Protein 9OR2 (pdb70)

Radius of gyration: 17.16 Å; Cα contacts (8 Å, |Δi|>4): 279; chains: 1; bounding box: 26×34×55 Å

Foldseek 3Di:
DLQLVLLVVLLVVLVVQLVVQCVVDDVDDRLLNVLSVLSNVLSVCVSVVVDWAAFAPGAIFSLVNLQSCLPSVLSVLLLLCVLLVHDPVVNVVLNVLRNLLSVLLSQLLHDDDVRVVVSNVVSVVSLCVNCVCLCPRPRPCSVVCVCLVPVQVVVVVVLCCCPSSHNNVDHPRVSSNSNSVSCCVSRRVSCVSCVVVSVVSVVVPVVDDD

Structure (mmCIF, N/CA/C/O backbone):
data_9OR2
#
_entry.id   9OR2
#
_cell.length_a   108.356
_cell.length_b   108.356
_cell.length_c   54.733
_cell.angle_alpha   90.000
_cell.angle_beta   90.000
_cell.angle_gamma   120.000
#
_symmetry.space_group_name_H-M   'P 3 2 1'
#
loop_
_entity.id
_entity.type
_entity.pdbx_description
1 polymer 'Antarctic Rhodopsin'
2 non-polymer RETINAL
3 non-polymer 1,2-Distearoyl-sn-glycerophosphoethanolamine
4 non-polymer DODECANE
5 water water
#
loop_
_atom_site.group_PDB
_atom_site.id
_atom_site.type_symbol
_atom_site.label_atom_id
_atom_site.label_alt_id
_atom_site.label_comp_id
_atom_site.label_asym_id
_atom_site.label_entity_id
_atom_site.label_seq_id
_atom_site.pdbx_PDB_ins_code
_atom_site.Cartn_x
_atom_site.Cartn_y
_atom_site.Cartn_z
_atom_site.occupancy
_atom_site.B_iso_or_equiv
_atom_site.auth_seq_id
_atom_site.auth_comp_id
_atom_site.auth_asym_id
_atom_site.auth_atom_id
_atom_site.pdbx_PDB_model_num
ATOM 1 N N . ASN A 1 3 ? -29.70500 32.19400 -18.64000 1.000 61.37000 3 ASN AA1 N 1
ATOM 2 C CA . ASN A 1 3 ? -28.49600 31.40000 -18.38100 1.000 54.83000 3 ASN AA1 CA 1
ATOM 3 C C . ASN A 1 3 ? -27.89500 31.77200 -17.01400 1.000 53.50000 3 ASN AA1 C 1
ATOM 4 O O . ASN A 1 3 ? -27.78300 30.97600 -16.07000 1.000 48.11000 3 ASN AA1 O 1
ATOM 9 N N . GLN A 1 4 ? -27.47400 33.02600 -16.93400 1.000 50.94000 4 GLN AA1 N 1
ATOM 10 C CA . GLN A 1 4 ? -26.90300 33.53400 -15.70200 1.000 47.82000 4 GLN AA1 CA 1
ATOM 11 C C . GLN A 1 4 ? -27.91100 33.44600 -14.54700 1.000 44.05000 4 GLN AA1 C 1
ATOM 12 O O . GLN A 1 4 ? -27.55900 33.03900 -13.43300 1.000 41.53000 4 GLN AA1 O 1
ATOM 18 N N . ILE A 1 5 ? -29.16900 33.80500 -14.80100 1.000 43.48000 5 ILE AA1 N 1
ATOM 19 C CA . ILE A 1 5 ? -30.14000 33.86100 -13.72200 1.000 39.19000 5 ILE AA1 CA 1
ATOM 20 C C . ILE A 1 5 ? -30.51100 32.44900 -13.26100 1.000 37.04000 5 ILE AA1 C 1
ATOM 21 O O . ILE A 1 5 ? -30.80800 32.24000 -12.07900 1.000 35.94000 5 ILE AA1 O 1
ATOM 26 N N . GLU A 1 6 ? -30.47800 31.45600 -14.15200 1.000 36.20000 6 GLU AA1 N 1
ATOM 27 C CA . GLU A 1 6 ? -30.64900 30.08000 -13.68500 1.000 41.17000 6 GLU AA1 CA 1
ATOM 28 C C . GLU A 1 6 ? -29.61500 29.73100 -12.62300 1.000 36.56000 6 GLU AA1 C 1
ATOM 29 O O . GLU A 1 6 ? -29.91800 29.02100 -11.65600 1.000 37.42000 6 GLU AA1 O 1
ATOM 35 N N . ILE A 1 7 ? -28.37900 30.20100 -12.79700 1.000 33.65000 7 ILE AA1 N 1
ATOM 36 C CA . ILE A 1 7 ? -27.33500 29.88700 -11.81800 1.000 34.30000 7 ILE AA1 CA 1
ATOM 37 C C . ILE A 1 7 ? -27.63700 30.54500 -10.48400 1.000 30.94000 7 ILE AA1 C 1
ATOM 38 O O . ILE A 1 7 ? -27.39200 29.96100 -9.42400 1.000 34.07000 7 ILE AA1 O 1
ATOM 43 N N . VAL A 1 8 ? -28.16500 31.77300 -10.51300 1.000 33.18000 8 VAL AA1 N 1
ATOM 44 C CA . VAL A 1 8 ? -28.55700 32.43600 -9.26900 1.000 32.39000 8 VAL AA1 CA 1
ATOM 45 C C . VAL A 1 8 ? -29.64600 31.65600 -8.56700 1.000 30.21000 8 VAL AA1 C 1
ATOM 46 O O . VAL A 1 8 ? -29.60400 31.47900 -7.34700 1.000 30.96000 8 VAL AA1 O 1
ATOM 50 N N . PHE A 1 9 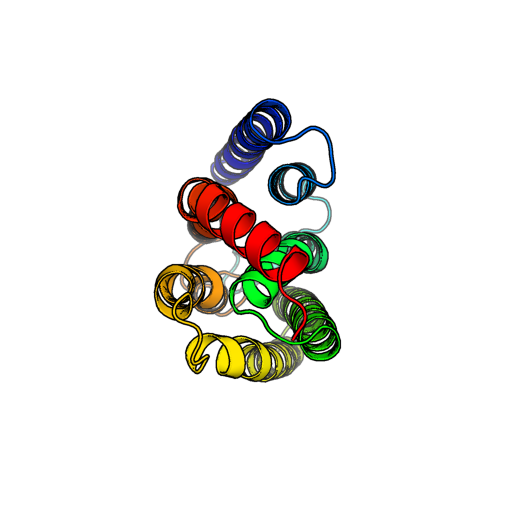? -30.70000 31.27900 -9.30300 1.000 29.52000 9 PHE AA1 N 1
ATOM 51 C CA . PHE A 1 9 ? -31.79400 30.55300 -8.66200 1.000 32.81000 9 PHE AA1 CA 1
ATOM 52 C C . PHE A 1 9 ? -31.31400 29.20300 -8.15600 1.000 31.87000 9 PHE AA1 C 1
ATOM 53 O O . PHE A 1 9 ? -31.70200 28.77400 -7.06500 1.000 28.70000 9 PHE AA1 O 1
ATOM 61 N N . ALA A 1 10 ? -30.44900 28.52500 -8.92500 1.000 29.70000 10 ALA AA1 N 1
ATOM 62 C CA . ALA A 1 10 ? -29.88400 27.27100 -8.42700 1.000 29.02000 10 ALA AA1 CA 1
ATOM 63 C C . ALA A 1 10 ? -29.09500 27.49400 -7.14400 1.000 31.22000 10 ALA AA1 C 1
ATOM 64 O O . ALA A 1 10 ? -29.14900 26.66300 -6.22800 1.000 31.73000 10 ALA AA1 O 1
ATOM 66 N N . ALA A 1 11 ? -28.30300 28.57500 -7.07400 1.000 31.09000 11 ALA AA1 N 1
ATOM 67 C CA . ALA A 1 11 ? -27.59900 28.83400 -5.82500 1.000 33.12000 11 ALA AA1 CA 1
ATOM 68 C C . ALA A 1 11 ? -28.59900 29.02000 -4.68700 1.000 30.66000 11 ALA AA1 C 1
ATOM 69 O O . ALA A 1 11 ? -28.38100 28.54700 -3.56500 1.000 34.71000 11 ALA AA1 O 1
ATOM 71 N N . GLY A 1 12 ? -29.71000 29.71100 -4.95000 1.000 30.88000 12 GLY AA1 N 1
ATOM 72 C CA . GLY A 1 12 ? -30.71000 29.87300 -3.89800 1.000 31.37000 12 GLY AA1 CA 1
ATOM 73 C C . GLY A 1 12 ? -31.27900 28.53800 -3.43200 1.000 31.18000 12 GLY AA1 C 1
ATOM 74 O O . GLY A 1 12 ? -31.36400 28.26900 -2.23700 1.000 31.36000 12 GLY AA1 O 1
ATOM 75 N N . ILE A 1 13 ? -31.66800 27.67600 -4.37700 1.000 33.51000 13 ILE AA1 N 1
ATOM 76 C CA . ILE A 1 13 ? -32.12300 26.32900 -4.00600 1.000 31.17000 13 ILE AA1 CA 1
ATOM 77 C C . ILE A 1 13 ? -31.09800 25.62500 -3.12300 1.000 30.55000 13 ILE AA1 C 1
ATOM 78 O O . ILE A 1 13 ? -31.42600 25.07400 -2.06800 1.000 31.28000 13 ILE AA1 O 1
ATOM 83 N N . ALA A 1 14 ? -29.82800 25.61500 -3.55600 1.000 32.16000 14 ALA AA1 N 1
ATOM 84 C CA . ALA A 1 14 ? -28.79800 24.88600 -2.82600 1.000 29.72000 14 ALA AA1 CA 1
ATOM 85 C C . ALA A 1 14 ? -28.59500 25.45800 -1.43600 1.000 29.40000 14 ALA AA1 C 1
ATOM 86 O O . ALA A 1 14 ? -28.57000 24.71600 -0.44300 1.000 30.76000 14 ALA AA1 O 1
ATOM 88 N N . LEU A 1 15 ? -28.41200 26.78200 -1.34800 1.000 30.42000 15 LEU AA1 N 1
ATOM 89 C CA . LEU A 1 15 ? -28.12200 27.40700 -0.06000 1.000 32.71000 15 LEU AA1 CA 1
ATOM 90 C C . LEU A 1 15 ? -29.27100 27.20200 0.92200 1.000 29.69000 15 LEU AA1 C 1
ATOM 91 O O . LEU A 1 15 ? -29.03400 26.87000 2.08900 1.000 30.79000 15 LEU AA1 O 1
ATOM 96 N N . PHE A 1 16 ? -30.53000 27.37500 0.47000 1.000 29.63000 16 PHE AA1 N 1
ATOM 97 C CA . PHE A 1 16 ? -31.63100 27.26900 1.43900 1.000 27.57000 16 PHE AA1 CA 1
ATOM 98 C C . PHE A 1 16 ? -31.90300 25.82500 1.83300 1.000 29.80000 16 PHE AA1 C 1
ATOM 99 O O . PHE A 1 16 ? -32.34100 25.56900 2.97600 1.000 28.77000 16 PHE AA1 O 1
ATOM 107 N N . SER A 1 17 ? -31.56900 24.87000 0.95500 1.000 29.39000 17 SER AA1 N 1
ATOM 108 C CA . SER A 1 17 ? -31.61300 23.45000 1.33400 1.000 29.61000 17 SER AA1 CA 1
ATOM 109 C C . SER A 1 17 ? -30.59600 23.15000 2.42700 1.000 31.62000 17 SER AA1 C 1
ATOM 110 O O . SER A 1 17 ? -30.87000 22.36500 3.33700 1.000 33.96000 17 SER AA1 O 1
ATOM 113 N N . VAL A 1 18 ? -29.40000 23.74500 2.33900 1.000 32.43000 18 VAL AA1 N 1
ATOM 114 C CA . VAL A 1 18 ? -28.40200 23.50500 3.36200 1.000 31.06000 18 VAL AA1 CA 1
ATOM 115 C C . VAL A 1 18 ? -28.80800 24.19500 4.65200 1.000 31.51000 18 VAL AA1 C 1
ATOM 116 O O . VAL A 1 18 ? -28.66000 23.64100 5.74500 1.000 31.45000 18 VAL AA1 O 1
ATOM 120 N N . ALA A 1 19 ? -29.34400 25.41900 4.53700 1.000 31.49000 19 ALA AA1 N 1
ATOM 121 C CA . ALA A 1 19 ? -29.76900 26.14300 5.71200 1.000 29.34000 19 ALA AA1 CA 1
ATOM 122 C C . ALA A 1 19 ? -30.91500 25.40600 6.40500 1.000 30.59000 19 ALA AA1 C 1
ATOM 123 O O . ALA A 1 19 ? -30.90800 25.25900 7.64100 1.000 28.62000 19 ALA AA1 O 1
ATOM 125 N N . ALA A 1 20 ? -31.87000 24.88200 5.63200 1.000 28.94000 20 ALA AA1 N 1
ATOM 126 C CA . ALA A 1 20 ? -32.99700 24.19000 6.25400 1.000 28.79000 20 ALA AA1 CA 1
ATOM 127 C C . ALA A 1 20 ? -32.51500 22.94600 6.99500 1.000 29.37000 20 ALA AA1 C 1
ATOM 128 O O . ALA A 1 20 ? -32.85300 22.72700 8.17400 1.000 29.21000 20 ALA AA1 O 1
ATOM 130 N N . ALA A 1 21 ? -31.69900 22.13500 6.32400 1.000 29.27000 21 ALA AA1 N 1
ATOM 131 C CA . ALA A 1 21 ? -31.14300 20.93700 6.95900 1.000 32.97000 21 ALA AA1 CA 1
ATOM 132 C C . ALA A 1 21 ? -30.36200 21.30000 8.21200 1.000 33.44000 21 ALA AA1 C 1
ATOM 133 O O . ALA A 1 21 ? -30.56800 20.70200 9.27900 1.000 34.87000 21 ALA AA1 O 1
ATOM 135 N N . TYR A 1 22 ? -29.49300 22.31700 8.12500 1.000 33.17000 22 TYR AA1 N 1
ATOM 136 C CA . TYR A 1 22 ? -28.76900 22.75300 9.32200 1.000 32.90000 22 TYR AA1 CA 1
ATOM 137 C C . TYR A 1 22 ? -29.72900 23.20600 10.43000 1.000 34.73000 22 TYR AA1 C 1
ATOM 138 O O . TYR A 1 22 ? -29.56300 22.85300 11.61700 1.000 32.79000 22 TYR AA1 O 1
ATOM 147 N N . PHE A 1 23 ? -30.72700 24.02100 10.07600 1.000 29.49000 23 PHE AA1 N 1
ATOM 148 C CA . PHE A 1 23 ? -31.55600 24.59300 11.12700 1.000 31.29000 23 PHE AA1 CA 1
ATOM 149 C C . PHE A 1 23 ? -32.36700 23.49200 11.80700 1.000 32.57000 23 PHE AA1 C 1
ATOM 150 O O . PHE A 1 23 ? -32.56200 23.50600 13.03200 1.000 32.91000 23 PHE AA1 O 1
ATOM 158 N N . PHE A 1 24 ? -32.88800 22.55900 11.01700 1.000 32.82000 24 PHE AA1 N 1
ATOM 159 C CA . PHE A 1 24 ? -33.66000 21.46300 11.60900 1.000 34.73000 24 PHE AA1 CA 1
ATOM 160 C C . PHE A 1 24 ? -32.79700 20.64600 12.56800 1.000 34.30000 24 PHE AA1 C 1
ATOM 161 O O . PHE A 1 24 ? -33.24700 20.27100 13.65400 1.000 35.20000 24 PHE AA1 O 1
ATOM 169 N N . TRP A 1 25 ? -31.55800 20.34900 12.16500 1.000 35.58000 25 TRP AA1 N 1
ATOM 170 C CA . TRP A 1 25 ? -30.68100 19.55300 13.00200 1.000 38.12000 25 TRP AA1 CA 1
ATOM 171 C C . TRP A 1 25 ? -30.25100 20.33100 14.23700 1.000 41.10000 25 TRP AA1 C 1
ATOM 172 O O . TRP A 1 25 ? -30.30700 19.80900 15.35000 1.000 42.87000 25 TRP AA1 O 1
ATOM 183 N N . ALA A 1 26 ? -29.88600 21.60600 14.07500 1.000 40.21000 26 ALA AA1 N 1
ATOM 184 C CA . ALA A 1 26 ? -29.25900 22.35600 15.16500 1.000 40.77000 26 ALA AA1 CA 1
ATOM 185 C C . ALA A 1 26 ? -30.24200 22.70400 16.27200 1.000 43.89000 26 ALA AA1 C 1
ATOM 186 O O . ALA A 1 26 ? -29.86700 22.77300 17.44100 1.000 46.84000 26 ALA AA1 O 1
ATOM 188 N N . TYR A 1 27 ? -31.45500 23.05700 15.90200 1.000 39.05000 27 TYR AA1 N 1
ATOM 189 C CA . TYR A 1 27 ? -32.41200 23.58200 16.89000 1.000 36.71000 27 TYR AA1 CA 1
ATOM 190 C C . TYR A 1 27 ? -33.24300 22.45200 17.50300 1.000 44.64000 27 TYR AA1 C 1
ATOM 191 O O . TYR A 1 27 ? -33.14300 21.32600 17.08600 1.000 48.70000 27 TYR AA1 O 1
ATOM 200 N N . LYS A 1 28 ? -34.06200 22.77300 18.49100 1.000 46.48000 28 LYS AA1 N 1
ATOM 201 C CA . LYS A 1 28 ? -34.94300 21.79100 19.18300 1.000 50.83000 28 LYS AA1 CA 1
ATOM 202 C C . LYS A 1 28 ? -35.91600 21.16000 18.18300 1.000 56.37000 28 LYS AA1 C 1
ATOM 203 O O . LYS A 1 28 ? -36.39400 21.87300 17.28800 1.000 54.07000 28 LYS AA1 O 1
ATOM 209 N N . LYS A 1 29 ? -36.28700 19.89200 18.36000 1.000 51.94000 29 LYS AA1 N 1
ATOM 210 C CA . LYS A 1 29 ? -37.23700 19.22700 17.43100 1.000 53.22000 29 LYS AA1 CA 1
ATOM 211 C C . LYS A 1 29 ? -38.69800 19.56800 17.78400 1.000 52.79000 29 LYS AA1 C 1
ATOM 212 O O . LYS A 1 29 ? -39.46900 18.65500 18.10100 1.000 56.88000 29 LYS AA1 O 1
ATOM 218 N N . ASP A 1 30 ? -39.03600 20.85500 17.69400 1.000 52.87000 30 ASP AA1 N 1
ATOM 219 C CA . ASP A 1 30 ? -40.34600 21.48300 18.01900 1.000 53.27000 30 ASP AA1 CA 1
ATOM 220 C C . ASP A 1 30 ? -40.61400 22.56800 16.95200 1.000 44.54000 30 ASP AA1 C 1
ATOM 221 O O . ASP A 1 30 ? -40.03900 22.47300 15.88100 1.000 46.87000 30 ASP AA1 O 1
ATOM 226 N N . PHE A 1 31 ? -41.45300 23.56500 17.21400 1.000 42.59000 31 PHE AA1 N 1
ATOM 227 C CA . PHE A 1 31 ? -41.67100 24.67300 16.25000 1.000 42.21000 31 PHE AA1 CA 1
ATOM 228 C C . PHE A 1 31 ? -40.34300 25.36900 15.93800 1.000 42.95000 31 PHE AA1 C 1
ATOM 229 O O . PHE A 1 31 ? -39.82700 26.09000 16.76800 1.000 46.40000 31 PHE AA1 O 1
ATOM 237 N N . ASN A 1 32 ? -39.86900 25.16600 14.72400 1.000 36.00000 32 ASN AA1 N 1
ATOM 238 C CA . ASN A 1 32 ? -38.59300 25.70300 14.22000 1.000 32.48000 32 ASN AA1 CA 1
ATOM 239 C C . ASN A 1 32 ? -38.90900 26.66300 13.07600 1.000 29.82000 32 ASN AA1 C 1
ATOM 240 O O . ASN A 1 32 ? -38.99400 26.22400 11.96200 1.000 26.46000 32 ASN AA1 O 1
ATOM 245 N N . SER A 1 33 ? -39.07900 27.93600 13.39300 1.000 28.52000 33 SER AA1 N 1
ATOM 246 C CA . SER A 1 33 ? -39.36300 28.96200 12.36700 1.000 30.66000 33 SER AA1 CA 1
ATOM 247 C C . SER A 1 33 ? -38.19500 29.08600 11.38200 1.000 29.05000 33 SER AA1 C 1
ATOM 248 O O . SER A 1 33 ? -38.44600 29.31700 10.24600 1.000 29.18000 33 SER AA1 O 1
ATOM 251 N N . ALA A 1 34 ? -36.96700 28.91900 11.84100 1.000 29.05000 34 ALA AA1 N 1
ATOM 252 C CA . ALA A 1 34 ? -35.79200 29.01200 10.96100 1.000 28.17000 34 ALA AA1 CA 1
ATOM 253 C C . ALA A 1 34 ? -35.84100 27.95500 9.86000 1.000 27.91000 34 ALA AA1 C 1
ATOM 254 O O . ALA A 1 34 ? -35.65000 28.24800 8.66400 1.000 26.70000 34 ALA AA1 O 1
ATOM 256 N N . PHE A 1 35 ? -36.15800 26.71500 10.24500 1.000 29.77000 35 PHE AA1 N 1
ATOM 257 C CA . PHE A 1 35 ? -36.36800 25.65100 9.28200 1.000 29.53000 35 PHE AA1 CA 1
ATOM 258 C C . PHE A 1 35 ? -37.47100 25.98900 8.27800 1.000 27.40000 35 PHE AA1 C 1
ATOM 259 O O . PHE A 1 35 ? -37.28400 25.85000 7.06000 1.000 27.69000 35 PHE AA1 O 1
ATOM 267 N N . LEU A 1 36 ? -38.64300 26.41300 8.77700 1.000 24.12000 36 LEU AA1 N 1
ATOM 268 C CA . LEU A 1 36 ? -39.78300 26.64000 7.89700 1.000 26.99000 36 LEU AA1 CA 1
ATOM 269 C C . LEU A 1 36 ? -39.49400 27.77700 6.92400 1.000 29.76000 36 LEU AA1 C 1
ATOM 270 O O . LEU A 1 36 ? -39.83400 27.69200 5.73700 1.000 27.87000 36 LEU AA1 O 1
ATOM 275 N N . VAL A 1 37 ? -38.88900 28.85900 7.42400 1.000 26.96000 37 VAL AA1 N 1
ATOM 276 C CA . VAL A 1 37 ? -38.55000 30.00500 6.56900 1.000 25.71000 37 VAL AA1 CA 1
ATOM 277 C C . VAL A 1 37 ? -37.67000 29.54800 5.41300 1.000 25.11000 37 VAL AA1 C 1
ATOM 278 O O . VAL A 1 37 ? -37.94500 29.84400 4.24800 1.000 26.80000 37 VAL AA1 O 1
ATOM 282 N N . SER A 1 38 ? -36.62700 28.76300 5.71200 1.000 23.30000 38 SER AA1 N 1
ATOM 283 C CA . SER A 1 38 ? -35.75100 28.28400 4.64500 1.000 25.11000 38 SER AA1 CA 1
ATOM 284 C C . SER A 1 38 ? -36.44900 27.28000 3.73000 1.000 28.07000 38 SER AA1 C 1
ATOM 285 O O . SER A 1 38 ? -36.28600 27.34800 2.52000 1.000 29.68000 38 SER AA1 O 1
ATOM 288 N N . PHE A 1 39 ? -37.23300 26.33500 4.29000 1.000 26.60000 39 PHE AA1 N 1
ATOM 289 C CA . PHE A 1 39 ? -37.90600 25.35500 3.45200 1.000 26.08000 39 PHE AA1 CA 1
ATOM 290 C C . PHE A 1 39 ? -38.85100 26.02900 2.46800 1.000 27.66000 39 PHE AA1 C 1
ATOM 291 O O . PHE A 1 39 ? -38.86000 25.71100 1.27300 1.000 27.47000 39 PHE AA1 O 1
ATOM 299 N N . ILE A 1 40 ? -39.63400 26.99600 2.94900 1.000 27.10000 40 ILE AA1 N 1
ATOM 300 C CA . ILE A 1 40 ? -40.52600 27.74400 2.07700 1.000 28.16000 40 ILE AA1 CA 1
ATOM 301 C C . ILE A 1 40 ? -39.74400 28.46200 0.97600 1.000 29.93000 40 ILE AA1 C 1
ATOM 302 O O . ILE A 1 40 ? -40.18400 28.51500 -0.18600 1.000 29.67000 40 ILE AA1 O 1
ATOM 307 N N . THR A 1 41 ? -38.56500 29.02100 1.32100 1.000 27.38000 41 THR AA1 N 1
ATOM 308 C CA . THR A 1 41 ? -37.77400 29.74500 0.33100 1.000 26.15000 41 THR AA1 CA 1
ATOM 309 C C . THR A 1 41 ? -37.22900 28.79000 -0.73200 1.000 26.50000 41 THR AA1 C 1
ATOM 310 O O . THR A 1 41 ? -37.11900 29.16700 -1.91600 1.000 29.29000 41 THR AA1 O 1
ATOM 314 N N . ILE A 1 42 ? -36.87400 27.55400 -0.33500 1.000 26.56000 42 ILE AA1 N 1
ATOM 315 C CA . ILE A 1 42 ? -36.52300 26.54200 -1.32300 1.000 27.07000 42 ILE AA1 CA 1
ATOM 316 C C . ILE A 1 42 ? -37.62800 26.41900 -2.35400 1.000 28.25000 42 ILE AA1 C 1
ATOM 317 O O . ILE A 1 42 ? -37.38400 26.44000 -3.56700 1.000 25.60000 42 ILE AA1 O 1
ATOM 322 N N . ILE A 1 43 ? -38.86800 26.27200 -1.87700 1.000 30.18000 43 ILE AA1 N 1
ATOM 323 C CA . ILE A 1 43 ? -39.96500 26.07500 -2.81400 1.000 29.25000 43 ILE AA1 CA 1
ATOM 324 C C . ILE A 1 43 ? -40.04300 27.26400 -3.74200 1.000 28.68000 43 ILE AA1 C 1
ATOM 325 O O . ILE A 1 43 ? -40.21000 27.12700 -4.95400 1.000 30.45000 43 ILE AA1 O 1
ATOM 330 N N . SER A 1 44 ? -39.90300 28.45300 -3.18200 1.000 30.77000 44 SER AA1 N 1
ATOM 331 C CA . SER A 1 44 ? -40.01700 29.65300 -3.98300 1.000 29.52000 44 SER AA1 CA 1
ATOM 332 C C . SER A 1 44 ? -38.95200 29.68400 -5.09200 1.000 29.90000 44 SER AA1 C 1
ATOM 333 O O . SER A 1 44 ? -39.27200 30.02400 -6.24100 1.000 30.06000 44 SER AA1 O 1
ATOM 336 N N . TYR A 1 45 ? -37.69100 29.30200 -4.76900 1.000 28.90000 45 TYR AA1 N 1
ATOM 337 C CA . TYR A 1 45 ? -36.59100 29.32600 -5.75700 1.000 28.95000 45 TYR AA1 CA 1
ATOM 338 C C . TYR A 1 45 ? -36.78500 28.27800 -6.83800 1.000 28.95000 45 TYR AA1 C 1
ATOM 339 O O . TYR A 1 45 ? -36.59200 28.56500 -8.03100 1.000 30.34000 45 TYR AA1 O 1
ATOM 348 N N . ILE A 1 46 ? -37.26400 27.08900 -6.45900 1.000 26.49000 46 ILE AA1 N 1
ATOM 349 C CA . ILE A 1 46 ? -37.58500 26.10300 -7.48800 1.000 30.28000 46 ILE AA1 CA 1
ATOM 350 C C . ILE A 1 46 ? -38.65200 26.64000 -8.43800 1.000 31.51000 46 ILE AA1 C 1
ATOM 351 O O . ILE A 1 46 ? -38.55700 26.45400 -9.65500 1.000 35.97000 46 ILE AA1 O 1
ATOM 356 N N . LEU A 1 47 ? -39.67700 27.33400 -7.90800 1.000 32.29000 47 LEU AA1 N 1
ATOM 357 C CA . LEU A 1 47 ? -40.73600 27.82600 -8.79200 1.000 32.96000 47 LEU AA1 CA 1
ATOM 358 C C . LEU A 1 47 ? -40.20300 28.90400 -9.73200 1.000 32.81000 47 LEU AA1 C 1
ATOM 359 O O . LEU A 1 47 ? -40.57800 28.96800 -10.91200 1.000 31.76000 47 LEU AA1 O 1
ATOM 364 N N . MET A 1 48 ? -39.31400 29.74700 -9.23600 1.000 31.73000 48 MET AA1 N 1
ATOM 365 C CA . MET A 1 48 ? -38.73500 30.76300 -10.10700 1.000 32.30000 48 MET AA1 CA 1
ATOM 366 C C . MET A 1 48 ? -37.81500 30.12100 -11.15500 1.000 31.46000 48 MET AA1 C 1
ATOM 367 O O . MET A 1 48 ? -37.81000 30.54400 -12.30700 1.000 31.53000 48 MET AA1 O 1
ATOM 372 N N . LEU A 1 49 ? -37.03000 29.10400 -10.76700 1.000 33.19000 49 LEU AA1 N 1
ATOM 373 C CA . LEU A 1 49 ? -36.20000 28.39000 -11.74000 1.000 29.31000 49 LEU AA1 CA 1
ATOM 374 C C . LEU A 1 49 ? -37.08500 27.75200 -12.81000 1.000 37.39000 49 LEU AA1 C 1
ATOM 375 O O . LEU A 1 49 ? -36.80200 27.84200 -14.01100 1.000 33.60000 49 LEU AA1 O 1
ATOM 380 N N . GLU A 1 50 ? -38.22000 27.17700 -12.38800 1.000 36.71000 50 GLU AA1 N 1
ATOM 381 C CA . GLU A 1 50 ? -39.12400 26.55200 -13.33500 1.000 33.90000 50 GLU AA1 CA 1
ATOM 382 C C . GLU A 1 50 ? -39.67900 27.56400 -14.31500 1.000 37.49000 50 GLU AA1 C 1
ATOM 383 O O . GLU A 1 50 ? -39.99000 27.20400 -15.45600 1.000 38.55000 50 GLU AA1 O 1
ATOM 389 N N . GLY A 1 51 ? -39.76300 28.83000 -13.91600 1.000 37.20000 51 GLY AA1 N 1
ATOM 390 C CA . GLY A 1 51 ? -40.37400 29.86000 -14.75700 1.000 37.14000 51 GLY AA1 CA 1
ATOM 391 C C . GLY A 1 51 ? -41.88800 29.91000 -14.64900 1.000 44.37000 51 GLY AA1 C 1
ATOM 392 O O . GLY A 1 51 ? -42.55800 30.19400 -15.63800 1.000 41.94000 51 GLY AA1 O 1
ATOM 393 N N . SER A 1 52 ? -42.46100 29.65000 -13.45900 1.000 41.25000 52 SER AA1 N 1
ATOM 394 C CA . SER A 1 52 ? -43.88400 29.33700 -13.40600 1.000 44.42000 52 SER AA1 CA 1
ATOM 395 C C . SER A 1 52 ? -44.77200 30.54900 -13.68200 1.000 44.81000 52 SER AA1 C 1
ATOM 396 O O . SER A 1 52 ? -45.83100 30.40800 -14.31100 1.000 53.31000 52 SER AA1 O 1
ATOM 399 N N . LEU A 1 53 ? -44.39500 31.74300 -13.22600 1.000 40.49000 53 LEU AA1 N 1
ATOM 400 C CA . LEU A 1 53 ? -45.16500 32.93600 -13.58900 1.000 41.32000 53 LEU AA1 CA 1
ATOM 401 C C . LEU A 1 53 ? -44.14300 34.05000 -13.82700 1.000 40.12000 53 LEU AA1 C 1
ATOM 402 O O . LEU A 1 53 ? -43.81700 34.84600 -12.95000 1.000 42.41000 53 LEU AA1 O 1
ATOM 407 N N . VAL A 1 54 ? -43.60900 34.11200 -15.02100 1.000 35.81000 54 VAL AA1 N 1
ATOM 408 C CA . VAL A 1 54 ? -42.65500 35.14600 -15.37600 1.000 33.21000 54 VAL AA1 CA 1
ATOM 409 C C . VAL A 1 54 ? -43.38500 36.13200 -16.25000 1.000 36.48000 54 VAL AA1 C 1
ATOM 410 O O . VAL A 1 54 ? -44.06900 35.73400 -17.19500 1.000 42.11000 54 VAL AA1 O 1
ATOM 414 N N . SER A 1 55 ? -43.26500 37.42000 -15.93100 1.000 35.76000 55 SER AA1 N 1
ATOM 415 C CA . SER A 1 55 ? -43.96100 38.44600 -16.67800 1.000 35.93000 55 SER AA1 CA 1
ATOM 416 C C . SER A 1 55 ? -42.94100 39.51400 -17.06500 1.000 37.85000 55 SER AA1 C 1
ATOM 417 O O . SER A 1 55 ? -41.82400 39.53800 -16.53000 1.000 33.42000 55 SER AA1 O 1
ATOM 420 N N . ALA A 1 56 ? -43.31600 40.37100 -18.01800 1.000 37.26000 56 ALA AA1 N 1
ATOM 421 C CA . ALA A 1 56 ? -42.40600 41.38800 -18.54400 1.000 40.40000 56 ALA AA1 CA 1
ATOM 422 C C . ALA A 1 56 ? -42.30600 42.54900 -17.56500 1.000 43.31000 56 ALA AA1 C 1
ATOM 423 O O . ALA A 1 56 ? -43.32500 43.06400 -17.07800 1.000 43.02000 56 ALA AA1 O 1
ATOM 425 N N . GLY A 1 57 ? -41.08000 42.94300 -17.24900 1.000 37.44000 57 GLY AA1 N 1
ATOM 426 C CA . GLY A 1 57 ? -40.84900 44.07500 -16.39700 1.000 37.68000 57 GLY AA1 CA 1
ATOM 427 C C . GLY A 1 57 ? -40.47300 45.30800 -17.18600 1.000 45.10000 57 GLY AA1 C 1
ATOM 428 O O . GLY A 1 57 ? -40.77600 45.43900 -18.38100 1.000 40.68000 57 GLY AA1 O 1
ATOM 429 N N . ALA A 1 58 ? -39.78100 46.22200 -16.50300 1.000 39.96000 58 ALA AA1 N 1
ATOM 430 C CA . ALA A 1 58 ? -39.42900 47.49000 -17.11500 1.000 41.32000 58 ALA AA1 CA 1
ATOM 431 C C . ALA A 1 58 ? -38.18100 47.31400 -17.96400 1.000 50.28000 58 ALA AA1 C 1
ATOM 432 O O . ALA A 1 58 ? -37.35600 46.41800 -17.70900 1.000 50.56000 58 ALA AA1 O 1
ATOM 434 N N . ARG A 1 59 ? -38.04700 48.16000 -18.99000 1.000 45.64000 59 ARG AA1 N 1
ATOM 435 C CA . ARG A 1 59 ? -36.80800 48.23600 -19.75700 1.000 46.02000 59 ARG AA1 CA 1
ATOM 436 C C . ARG A 1 59 ? -36.37500 46.86400 -20.24800 1.000 51.04000 59 ARG AA1 C 1
ATOM 437 O O . ARG A 1 59 ? -35.17700 46.58000 -20.38000 1.000 55.30000 59 ARG AA1 O 1
ATOM 445 N N . GLY A 1 60 ? -37.34600 45.97800 -20.44800 1.000 49.44000 60 GLY AA1 N 1
ATOM 446 C CA . GLY A 1 60 ? -37.07800 44.70100 -21.06200 1.000 49.08000 60 GLY AA1 CA 1
ATOM 447 C C . GLY A 1 60 ? -36.59700 43.62900 -20.12200 1.000 48.44000 60 GLY AA1 C 1
ATOM 448 O O . GLY A 1 60 ? -36.08900 42.61800 -20.60300 1.000 52.60000 60 GLY AA1 O 1
ATOM 449 N N . GLY A 1 61 ? -36.72000 43.81800 -18.80200 1.000 40.32000 61 GLY AA1 N 1
ATOM 450 C CA . GLY A 1 61 ? -36.41700 42.77100 -17.84800 1.000 37.24000 61 GLY AA1 CA 1
ATOM 451 C C . GLY A 1 61 ? -37.60000 41.83000 -17.59500 1.000 37.99000 61 GLY AA1 C 1
ATOM 452 O O . GLY A 1 61 ? -38.63300 41.87700 -18.26700 1.000 37.66000 61 GLY AA1 O 1
ATOM 453 N N . GLU A 1 62 ? -37.42500 40.94400 -16.61200 1.000 35.48000 62 GLU AA1 N 1
ATOM 454 C CA . GLU A 1 62 ? -38.45300 40.01400 -16.19300 1.000 34.22000 62 GLU AA1 CA 1
ATOM 455 C C . GLU A 1 62 ? -38.77400 40.21900 -14.71600 1.000 36.60000 62 GLU AA1 C 1
ATOM 456 O O . GLU A 1 62 ? -37.96600 40.72300 -13.92100 1.000 30.85000 62 GLU AA1 O 1
ATOM 462 N N . VAL A 1 63 ? -39.99500 39.84200 -14.38500 1.000 35.80000 63 VAL AA1 N 1
ATOM 463 C CA . VAL A 1 63 ? -40.52900 39.92200 -13.04900 1.000 31.44000 63 VAL AA1 CA 1
ATOM 464 C C . VAL A 1 63 ? -40.98800 38.51400 -12.65900 1.000 32.08000 63 VAL AA1 C 1
ATOM 465 O O . VAL A 1 63 ? -41.59200 37.79600 -13.47700 1.000 30.39000 63 VAL AA1 O 1
ATOM 469 N N . TYR A 1 64 ? -40.62300 38.10600 -11.44300 1.000 29.45000 64 TYR AA1 N 1
ATOM 470 C CA . TYR A 1 64 ? -40.93000 36.80300 -10.86600 1.000 31.30000 64 TYR AA1 CA 1
ATOM 471 C C . TYR A 1 64 ? -41.80800 37.08100 -9.66000 1.000 30.80000 64 TYR AA1 C 1
ATOM 472 O O . TYR A 1 64 ? -41.34700 37.08600 -8.52200 1.000 28.86000 64 TYR AA1 O 1
ATOM 481 N N . ALA A 1 65 ? -43.08200 37.35900 -9.91900 1.000 28.10000 65 ALA AA1 N 1
ATOM 482 C CA . ALA A 1 65 ? -43.90700 37.87000 -8.83400 1.000 30.91000 65 ALA AA1 CA 1
ATOM 483 C C . ALA A 1 65 ? -44.21200 36.79600 -7.77700 1.000 28.47000 65 ALA AA1 C 1
ATOM 484 O O . ALA A 1 65 ? -44.57400 37.16100 -6.66600 1.000 29.20000 65 ALA AA1 O 1
ATOM 486 N N . THR A 1 66 ? -43.99300 35.49000 -8.05000 1.000 26.20000 66 THR AA1 N 1
ATOM 487 C CA . THR A 1 66 ? -44.20800 34.53700 -6.96600 1.000 29.59000 66 THR AA1 CA 1
ATOM 488 C C . THR A 1 66 ? -43.21100 34.72500 -5.82700 1.000 32.49000 66 THR AA1 C 1
ATOM 489 O O . THR A 1 66 ? -43.49700 34.31400 -4.68500 1.000 30.00000 66 THR AA1 O 1
ATOM 493 N N . ARG A 1 67 ? -42.05400 35.35000 -6.10200 1.000 30.33000 67 ARG AA1 N 1
ATOM 494 C CA . ARG A 1 67 ? -41.12800 35.64800 -5.01200 1.000 29.75000 67 ARG AA1 CA 1
ATOM 495 C C . ARG A 1 67 ? -41.87100 36.37800 -3.89400 1.000 26.36000 67 ARG AA1 C 1
ATOM 496 O O . ARG A 1 67 ? -41.83900 35.97000 -2.72400 1.000 27.36000 67 ARG AA1 O 1
ATOM 504 N N . TRP A 1 68 ? -42.52100 37.49500 -4.26100 1.000 27.74000 68 TRP AA1 N 1
ATOM 505 C CA . TRP A 1 68 ? -43.22900 38.31200 -3.28700 1.000 27.69000 68 TRP AA1 CA 1
ATOM 506 C C . TRP A 1 68 ? -44.35700 37.53600 -2.61700 1.000 30.52000 68 TRP AA1 C 1
ATOM 507 O O . TRP A 1 68 ? -44.58300 37.69300 -1.40800 1.000 30.35000 68 TRP AA1 O 1
ATOM 518 N N . LEU A 1 69 ? -45.08400 36.70200 -3.37200 1.000 28.53000 69 LEU AA1 N 1
ATOM 519 C CA . LEU A 1 69 ? -46.20700 35.98800 -2.75200 1.000 29.78000 69 LEU AA1 CA 1
ATOM 520 C C . LEU A 1 69 ? -45.72000 35.03400 -1.67400 1.000 29.52000 69 LEU AA1 C 1
ATOM 521 O O . LEU A 1 69 ? -46.29500 34.98300 -0.59300 1.000 30.81000 69 LEU AA1 O 1
ATOM 526 N N . PHE A 1 70 ? -44.62600 34.30500 -1.92800 1.000 27.74000 70 PHE AA1 N 1
ATOM 527 C CA . PHE A 1 70 ? -44.10400 33.40500 -0.90100 1.000 31.06000 70 PHE AA1 CA 1
ATOM 528 C C . PHE A 1 70 ? -43.51200 34.15400 0.29600 1.000 29.24000 70 PHE AA1 C 1
ATOM 529 O O . PHE A 1 70 ? -43.47800 33.59800 1.39400 1.000 28.30000 70 PHE AA1 O 1
ATOM 537 N N . TYR A 1 71 ? -43.00700 35.38300 0.10300 1.000 25.49000 71 TYR AA1 N 1
ATOM 538 C CA . TYR A 1 71 ? -42.57000 36.16900 1.24200 1.000 27.41000 71 TYR AA1 CA 1
ATOM 539 C C . TYR A 1 71 ? -43.74200 36.40800 2.20400 1.000 28.72000 71 TYR AA1 C 1
ATOM 540 O O . TYR A 1 71 ? -43.54100 36.52100 3.41400 1.000 25.76000 71 TYR AA1 O 1
ATOM 549 N N . GLY A 1 72 ? -44.98300 36.49500 1.68500 1.000 31.57000 72 GLY AA1 N 1
ATOM 550 C CA . GLY A 1 72 ? -46.10500 36.66700 2.60100 1.000 28.29000 72 GLY AA1 CA 1
ATOM 551 C C . GLY A 1 72 ? -46.17200 35.54800 3.62700 1.000 32.45000 72 GLY AA1 C 1
ATOM 552 O O . GLY A 1 72 ? -46.55400 35.76500 4.77900 1.000 32.08000 72 GLY AA1 O 1
ATOM 553 N N . LEU A 1 73 ? -45.71000 34.35800 3.25500 1.000 29.88000 73 LEU AA1 N 1
ATOM 554 C CA . LEU A 1 73 ? -45.64700 33.27100 4.21600 1.000 30.62000 73 LEU AA1 CA 1
ATOM 555 C C . LEU A 1 73 ? -44.34100 33.25900 5.02500 1.000 33.91000 73 LEU AA1 C 1
ATOM 556 O O . LEU A 1 73 ? -44.36800 33.21600 6.26300 1.000 34.93000 73 LEU AA1 O 1
ATOM 561 N N . SER A 1 74 ? -43.17800 33.31000 4.37700 1.000 32.91000 74 SER AA1 N 1
ATOM 562 C CA . SER A 1 74 ? -41.96800 33.17300 5.17000 1.000 28.00000 74 SER AA1 CA 1
ATOM 563 C C . SER A 1 74 ? -41.73000 34.42100 6.00700 1.000 26.78000 74 SER AA1 C 1
ATOM 564 O O . SER A 1 74 ? -41.27600 34.32800 7.13300 1.000 29.83000 74 SER AA1 O 1
ATOM 567 N N . CYS A 1 75 ? -42.07100 35.59900 5.50800 1.000 28.11000 75 CYS AA1 N 1
ATOM 568 C CA . CYS A 1 75 ? -41.76600 36.75800 6.33000 1.000 26.12000 75 CYS AA1 CA 1
ATOM 569 C C . CYS A 1 75 ? -42.71500 36.94500 7.51000 1.000 30.66000 75 CYS AA1 C 1
ATOM 570 O O . CYS A 1 75 ? -42.36100 37.65400 8.45200 1.000 28.82000 75 CYS AA1 O 1
ATOM 573 N N . SER A 1 76 ? -43.93000 36.38100 7.44400 1.000 30.74000 76 SER AA1 N 1
ATOM 574 C CA . SER A 1 76 ? -44.79300 36.34600 8.61200 1.000 32.27000 76 SER AA1 CA 1
ATOM 575 C C . SER A 1 76 ? -44.15200 35.56600 9.74100 1.000 28.56000 76 SER AA1 C 1
ATOM 576 O O . SER A 1 76 ? -44.33500 35.91600 10.90200 1.000 29.87000 76 SER AA1 O 1
ATOM 579 N N . LEU A 1 77 ? -43.48300 34.45000 9.42500 1.000 26.45000 77 LEU AA1 N 1
ATOM 580 C CA . LEU A 1 77 ? -42.74700 33.72300 10.46500 1.000 27.55000 77 LEU AA1 CA 1
ATOM 581 C C . LEU A 1 77 ? -41.61000 34.57800 11.01700 1.000 29.04000 77 LEU AA1 C 1
ATOM 582 O O . LEU A 1 77 ? -41.43500 34.68900 12.24200 1.000 28.94000 77 LEU AA1 O 1
ATOM 587 N N . LEU A 1 78 ? -40.83000 35.20800 10.13100 1.000 25.93000 78 LEU AA1 N 1
ATOM 588 C CA . LEU A 1 78 ? -39.80500 36.13100 10.61500 1.000 27.97000 78 LEU AA1 CA 1
ATOM 589 C C . LEU A 1 78 ? -40.41700 37.21200 11.50200 1.000 28.67000 78 LEU AA1 C 1
ATOM 590 O O . LEU A 1 78 ? -39.85000 37.57600 12.54300 1.000 28.94000 78 LEU AA1 O 1
ATOM 595 N N . MET A 1 79 ? -41.54700 37.78400 11.08200 1.000 25.40000 79 MET AA1 N 1
ATOM 596 C CA . MET A 1 79 ? -42.11500 38.88700 11.86100 1.000 27.86000 79 MET AA1 CA 1
ATOM 597 C C . MET A 1 79 ? -42.60400 38.40900 13.21500 1.000 27.54000 79 MET AA1 C 1
ATOM 598 O O . MET A 1 79 ? -42.50500 39.12600 14.21200 1.000 24.99000 79 MET AA1 O 1
ATOM 603 N N . TYR A 1 80 ? -43.16600 37.20200 13.26300 1.000 27.27000 80 TYR AA1 N 1
ATOM 604 C CA . TYR A 1 80 ? -43.47600 36.58500 14.54100 1.000 29.47000 80 TYR AA1 CA 1
ATOM 605 C C . TYR A 1 80 ? -42.24300 36.57300 15.44700 1.000 29.08000 80 TYR AA1 C 1
ATOM 606 O O . TYR A 1 80 ? -42.32600 36.97200 16.60800 1.000 29.61000 80 TYR AA1 O 1
ATOM 615 N N . GLU A 1 81 ? -41.08900 36.11400 14.93200 1.000 26.70000 81 GLU AA1 N 1
ATOM 616 C CA . GLU A 1 81 ? -39.88000 36.10400 15.75300 1.000 31.41000 81 GLU AA1 CA 1
ATOM 617 C C . GLU A 1 81 ? -39.48300 37.52300 16.17000 1.000 29.74000 81 GLU AA1 C 1
ATOM 618 O O . GLU A 1 81 ? -39.19500 37.78200 17.33900 1.000 29.56000 81 GLU AA1 O 1
ATOM 624 N N . ILE A 1 82 ? -39.47700 38.45400 15.23900 1.000 27.65000 82 ILE AA1 N 1
ATOM 625 C CA . ILE A 1 82 ? -39.01700 39.80300 15.57300 1.000 28.24000 82 ILE AA1 CA 1
ATOM 626 C C . ILE A 1 82 ? -39.92200 40.43400 16.64100 1.000 31.52000 82 ILE AA1 C 1
ATOM 627 O O . ILE A 1 82 ? -39.45400 40.95500 17.66300 1.000 32.10000 82 ILE AA1 O 1
ATOM 632 N N . ALA A 1 83 ? -41.23700 40.40900 16.40500 1.000 30.56000 83 ALA AA1 N 1
ATOM 633 C CA . ALA A 1 83 ? -42.17300 41.05300 17.32300 1.000 32.80000 83 ALA AA1 CA 1
ATOM 634 C C . ALA A 1 83 ? -42.14600 40.39200 18.69500 1.000 30.58000 83 ALA AA1 C 1
ATOM 635 O O . ALA A 1 83 ? -42.18000 41.07400 19.71700 1.000 31.54000 83 ALA AA1 O 1
ATOM 637 N N . ARG A 1 84 ? -42.07000 39.06100 18.73300 1.000 31.98000 84 ARG AA1 N 1
ATOM 638 C CA . ARG A 1 84 ? -41.90700 38.38300 20.00600 1.000 31.88000 84 ARG AA1 CA 1
ATOM 639 C C . ARG A 1 84 ? -40.62700 38.83800 20.69100 1.000 35.38000 84 ARG AA1 C 1
ATOM 640 O O . ARG A 1 84 ? -40.63100 39.12700 21.89300 1.000 34.46000 84 ARG AA1 O 1
ATOM 648 N N . PHE A 1 85 ? -39.52700 38.92800 19.92700 1.000 31.12000 85 PHE AA1 N 1
ATOM 649 C CA . PHE A 1 85 ? -38.23700 39.34400 20.48300 1.000 33.82000 85 PHE AA1 CA 1
ATOM 650 C C . PHE A 1 85 ? -38.34900 40.70600 21.15800 1.000 34.45000 85 PHE AA1 C 1
ATOM 651 O O . PHE A 1 85 ? -37.72900 40.93600 22.20000 1.000 34.75000 85 PHE AA1 O 1
ATOM 659 N N . LEU A 1 86 ? -39.15200 41.61400 20.59300 1.000 32.80000 86 LEU AA1 N 1
ATOM 660 C CA . LEU A 1 86 ? -39.33000 42.92200 21.19500 1.000 34.28000 86 LEU AA1 CA 1
ATOM 661 C C . LEU A 1 86 ? -40.46200 42.94200 22.20500 1.000 37.26000 86 LEU AA1 C 1
ATOM 662 O O . LEU A 1 86 ? -40.84700 44.02700 22.63000 1.000 38.77000 86 LEU AA1 O 1
ATOM 667 N N . ARG A 1 87 ? -40.98500 41.77300 22.60200 1.000 34.41000 87 ARG AA1 N 1
ATOM 668 C CA . ARG A 1 87 ? -42.03800 41.67700 23.61700 1.000 37.60000 87 ARG AA1 CA 1
ATOM 669 C C . ARG A 1 87 ? -43.25700 42.53100 23.29500 1.000 36.90000 87 ARG AA1 C 1
ATOM 670 O O . ARG A 1 87 ? -43.87500 43.11000 24.18800 1.000 32.29000 87 ARG AA1 O 1
ATOM 678 N N . LYS A 1 88 ? -43.65100 42.56000 22.02300 1.000 36.25000 88 LYS AA1 N 1
ATOM 679 C CA . LYS A 1 88 ? -44.94000 43.15000 21.67100 1.000 35.95000 88 LYS AA1 CA 1
ATOM 680 C C . LYS A 1 88 ? -46.06900 42.26900 22.20300 1.000 34.06000 88 LYS AA1 C 1
ATOM 681 O O . LYS A 1 88 ? -45.92200 41.06800 22.33300 1.000 32.54000 88 LYS AA1 O 1
ATOM 687 N N . SER A 1 89 ? -47.20800 42.87700 22.50700 1.000 37.28000 89 SER AA1 N 1
ATOM 688 C CA . SER A 1 89 ? -48.36900 42.10800 22.93900 1.000 37.33000 89 SER AA1 CA 1
ATOM 689 C C . SER A 1 89 ? -48.84400 41.14900 21.83800 1.000 35.64000 89 SER AA1 C 1
ATOM 690 O O . SER A 1 89 ? -48.53400 41.29900 20.65200 1.000 31.37000 89 SER AA1 O 1
ATOM 693 N N . GLN A 1 90 ? -49.64600 40.17200 22.24500 1.000 36.40000 90 GLN AA1 N 1
ATOM 694 C CA . GLN A 1 90 ? -50.09200 39.14000 21.32200 1.000 41.04000 90 GLN AA1 CA 1
ATOM 695 C C . GLN A 1 90 ? -50.91100 39.74700 20.19000 1.000 36.99000 90 GLN AA1 C 1
ATOM 696 O O . GLN A 1 90 ? -50.77500 39.36100 19.02100 1.000 37.62000 90 GLN AA1 O 1
ATOM 702 N N . SER A 1 91 ? -51.75100 40.72000 20.50800 1.000 37.56000 91 SER AA1 N 1
ATOM 703 C CA . SER A 1 91 ? -52.56700 41.31500 19.46300 1.000 38.38000 91 SER AA1 CA 1
ATOM 704 C C . SER A 1 91 ? -51.74600 42.25200 18.55400 1.000 35.50000 91 SER AA1 C 1
ATOM 705 O O . SER A 1 91 ? -52.08600 42.42600 17.38900 1.000 35.51000 91 SER AA1 O 1
ATOM 708 N N . GLU A 1 92 ? -50.68500 42.87000 19.05500 1.000 34.01000 92 GLU AA1 N 1
ATOM 709 C CA . GLU A 1 92 ? -49.81600 43.65400 18.18700 1.000 31.89000 92 GLU AA1 CA 1
ATOM 710 C C . GLU A 1 92 ? -48.96800 42.73400 17.28700 1.000 33.25000 92 GLU AA1 C 1
ATOM 711 O O . GLU A 1 92 ? -48.72400 43.05100 16.11400 1.000 32.46000 92 GLU AA1 O 1
ATOM 717 N N . ILE A 1 93 ? -48.58200 41.56900 17.80200 1.000 31.23000 93 ILE AA1 N 1
ATOM 718 C CA . ILE A 1 93 ? -47.89200 40.57300 16.99000 1.000 32.32000 93 ILE AA1 CA 1
ATOM 719 C C . ILE A 1 93 ? -48.75400 40.17000 15.81100 1.000 31.50000 93 ILE AA1 C 1
ATOM 720 O O . ILE A 1 93 ? -48.29700 40.15600 14.66000 1.000 28.78000 93 ILE AA1 O 1
ATOM 725 N N . VAL A 1 94 ? -50.02100 39.83500 16.07500 1.000 32.00000 94 VAL AA1 N 1
ATOM 726 C CA . VAL A 1 94 ? -50.934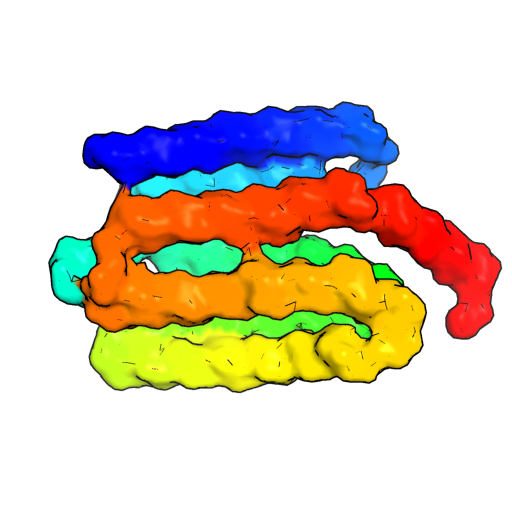00 39.47000 14.98600 1.000 28.65000 94 VAL AA1 CA 1
ATOM 727 C C . VAL A 1 94 ? -51.08600 40.61500 13.98400 1.000 28.79000 94 VAL AA1 C 1
ATOM 728 O O . VAL A 1 94 ? -51.06800 40.40000 12.76200 1.000 29.36000 94 VAL AA1 O 1
ATOM 732 N N . PHE A 1 95 ? -51.27500 41.84800 14.48500 1.000 30.51000 95 PHE AA1 N 1
ATOM 733 C CA . PHE A 1 95 ? -51.38300 43.00500 13.59900 1.000 29.42000 95 PHE AA1 CA 1
ATOM 734 C C . PHE A 1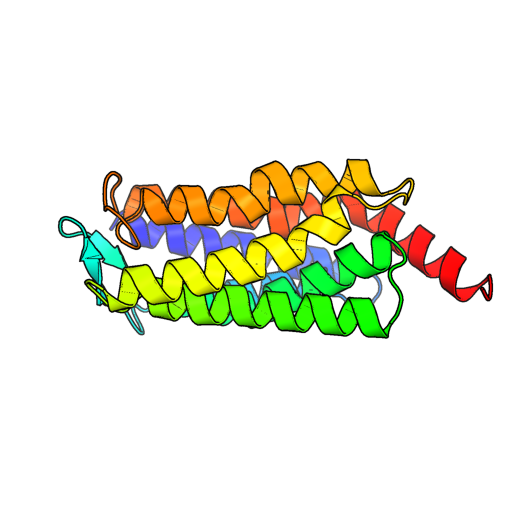 95 ? -50.17200 43.10300 12.68100 1.000 28.92000 95 PHE AA1 C 1
ATOM 735 O O . PHE A 1 95 ? -50.30000 43.35500 11.46900 1.000 27.91000 95 PHE AA1 O 1
ATOM 743 N N . LEU A 1 96 ? -48.97800 42.99100 13.26400 1.000 29.79000 96 LEU AA1 N 1
ATOM 744 C CA . LEU A 1 96 ? -47.74700 43.17200 12.48900 1.000 29.42000 96 LEU AA1 CA 1
ATOM 745 C C . LEU A 1 96 ? -47.62000 42.06500 11.44800 1.000 28.31000 96 LEU AA1 C 1
ATOM 746 O O . LEU A 1 96 ? -47.13700 42.28300 10.32800 1.000 28.61000 96 LEU AA1 O 1
ATOM 751 N N . MET A 1 97 ? -48.05000 40.86300 11.81200 1.000 27.28000 97 MET AA1 N 1
ATOM 752 C CA . MET A 1 97 ? -48.04500 39.77700 10.85900 1.000 28.86000 97 MET AA1 CA 1
ATOM 753 C C . MET A 1 97 ? -49.02000 40.02700 9.72900 1.000 28.34000 97 MET AA1 C 1
ATOM 754 O O . MET A 1 97 ? -48.70000 39.74400 8.57900 1.000 27.91000 97 MET AA1 O 1
ATOM 759 N N . PHE A 1 98 ? -50.22200 40.55100 10.03000 1.000 31.34000 98 PHE AA1 N 1
ATOM 760 C CA . PHE A 1 98 ? -51.13500 40.95400 8.96300 1.000 28.41000 98 PHE AA1 CA 1
ATOM 761 C C . PHE A 1 98 ? -50.51800 42.01200 8.04500 1.000 26.18000 98 PHE AA1 C 1
ATOM 762 O O . PHE A 1 98 ? -50.62200 41.91800 6.81400 1.000 30.84000 98 PHE AA1 O 1
ATOM 770 N N . LEU A 1 99 ? -49.96100 43.08100 8.62700 1.000 25.75000 99 LEU AA1 N 1
ATOM 771 C CA . LEU A 1 99 ? -49.25900 44.07100 7.82100 1.000 25.28000 99 LEU AA1 CA 1
ATOM 772 C C . LEU A 1 99 ? -48.22800 43.39900 6.92500 1.000 27.10000 99 LEU AA1 C 1
ATOM 773 O O . LEU A 1 99 ? -48.08500 43.76100 5.75000 1.000 26.42000 99 LEU AA1 O 1
ATOM 778 N N . THR A 1 100 ? -47.50700 42.41000 7.45600 1.000 26.90000 100 THR AA1 N 1
ATOM 779 C CA . THR A 1 100 ? -46.43500 41.81800 6.67100 1.000 29.02000 100 THR AA1 CA 1
ATOM 780 C C . THR A 1 100 ? -46.99200 41.13700 5.43500 1.000 26.78000 100 THR AA1 C 1
ATOM 781 O O . THR A 1 100 ? -46.48900 41.32600 4.32300 1.000 28.41000 100 THR AA1 O 1
ATOM 785 N N . VAL A 1 101 ? -48.05100 40.33500 5.61700 1.000 27.80000 101 VAL AA1 N 1
ATOM 786 C CA . VAL A 1 101 ? -48.72000 39.68200 4.49800 1.000 26.83000 101 VAL AA1 CA 1
ATOM 787 C C . VAL A 1 101 ? -49.20700 40.69800 3.48100 1.000 28.89000 101 VAL AA1 C 1
ATOM 788 O O . VAL A 1 101 ? -49.08200 40.49100 2.26800 1.000 28.09000 101 VAL AA1 O 1
ATOM 792 N N . ILE A 1 102 ? -49.78200 41.80900 3.95700 1.000 27.75000 102 ILE AA1 N 1
ATOM 793 C CA . ILE A 1 102 ? -50.27300 42.84700 3.05100 1.000 29.94000 102 ILE AA1 CA 1
ATOM 794 C C . ILE A 1 102 ? -49.12000 43.45500 2.26100 1.000 29.29000 102 ILE AA1 C 1
ATOM 795 O O . ILE A 1 102 ? -49.19700 43.61200 1.02300 1.000 29.53000 102 ILE AA1 O 1
ATOM 800 N N . VAL A 1 103 ? -48.00300 43.76600 2.95000 1.000 29.73000 103 VAL AA1 N 1
ATOM 801 C CA . VAL A 1 103 ? -46.86300 44.34100 2.24300 1.000 26.36000 103 VAL AA1 CA 1
ATOM 802 C C . VAL A 1 103 ? -46.44400 43.41600 1.10600 1.000 26.70000 103 VAL AA1 C 1
ATOM 803 O O . VAL A 1 103 ? -46.27300 43.84500 -0.04100 1.000 27.85000 103 VAL AA1 O 1
ATOM 807 N N . MET A 1 104 ? -46.29200 42.13100 1.40500 1.000 28.03000 104 MET AA1 N 1
ATOM 808 C CA . MET A 1 104 ? -45.82100 41.20300 0.38300 1.000 27.08000 104 MET AA1 CA 1
ATOM 809 C C . MET A 1 104 ? -46.86400 41.01000 -0.70800 1.000 29.73000 104 MET AA1 C 1
ATOM 810 O O . MET A 1 104 ? -46.51800 40.98200 -1.90100 1.000 28.02000 104 MET AA1 O 1
ATOM 815 N N . GLY A 1 105 ? -48.14800 40.89700 -0.33500 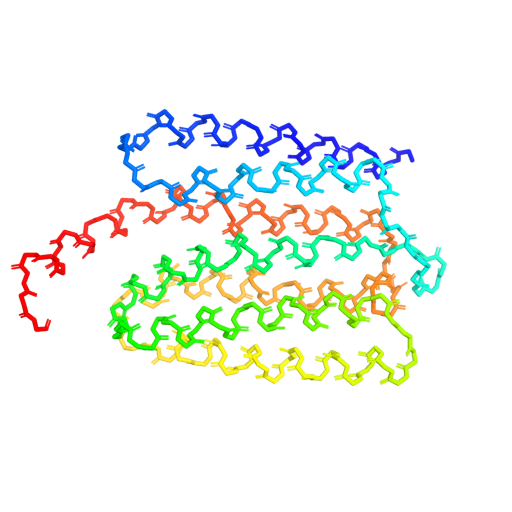1.000 24.48000 105 GLY AA1 N 1
ATOM 816 C CA . GLY A 1 105 ? -49.15200 40.66000 -1.36400 1.000 29.24000 105 GLY AA1 CA 1
ATOM 817 C C . GLY A 1 105 ? -49.28600 41.83800 -2.31000 1.000 29.23000 105 GLY AA1 C 1
ATOM 818 O O . GLY A 1 105 ? -49.33100 41.67100 -3.53400 1.000 27.54000 105 GLY AA1 O 1
ATOM 819 N N . THR A 1 106 ? -49.33600 43.05000 -1.76000 1.000 29.61000 106 THR AA1 N 1
ATOM 820 C CA . THR A 1 106 ? -49.42100 44.21300 -2.64100 1.000 28.01000 106 THR AA1 CA 1
ATOM 821 C C . THR A 1 106 ? -48.12300 44.45200 -3.39300 1.000 28.97000 106 THR AA1 C 1
ATOM 822 O O . THR A 1 106 ? -48.16300 45.02600 -4.49500 1.000 28.81000 106 THR AA1 O 1
ATOM 826 N N . GLY A 1 107 ? -46.96800 44.01100 -2.84000 1.000 30.98000 107 GLY AA1 N 1
ATOM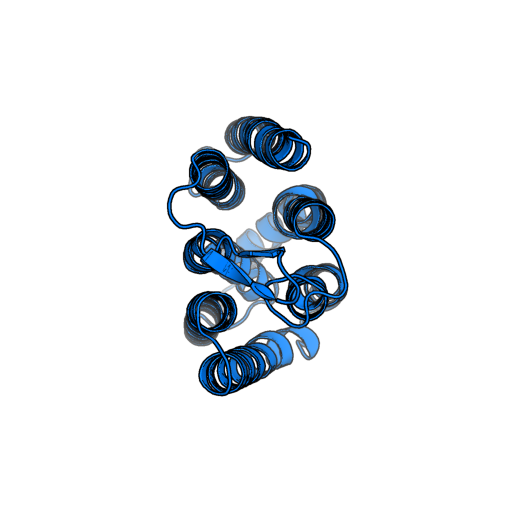 827 C CA . GLY A 1 107 ? -45.69900 44.12800 -3.58300 1.000 28.56000 107 GLY AA1 CA 1
ATOM 828 C C . GLY A 1 107 ? -45.68700 43.21400 -4.79800 1.000 26.58000 107 GLY AA1 C 1
ATOM 829 O O . GLY A 1 107 ? -45.26000 43.61300 -5.88300 1.000 28.75000 107 GLY AA1 O 1
ATOM 830 N N . GLY A 1 108 ? -46.25600 42.01200 -4.65400 1.000 26.52000 108 GLY AA1 N 1
ATOM 831 C CA . GLY A 1 108 ? -46.36700 41.10500 -5.78900 1.000 27.42000 108 GLY AA1 CA 1
ATOM 832 C C . GLY A 1 108 ? -47.26400 41.63800 -6.88800 1.000 29.99000 108 GLY AA1 C 1
ATOM 833 O O . GLY A 1 108 ? -46.93200 41.51900 -8.07900 1.000 30.56000 108 GLY AA1 O 1
ATOM 834 N N . ALA A 1 109 ? -48.41300 42.23100 -6.50000 1.000 30.70000 109 ALA AA1 N 1
ATOM 835 C CA . ALA A 1 109 ? -49.28000 42.97100 -7.43000 1.000 30.87000 109 ALA AA1 CA 1
ATOM 836 C C . ALA A 1 109 ? -48.55200 44.14000 -8.09200 1.000 31.33000 109 ALA AA1 C 1
ATOM 837 O O . ALA A 1 109 ? -48.64100 44.33400 -9.31500 1.000 33.20000 109 ALA AA1 O 1
ATOM 839 N N . ALA A 1 110 ? -47.83700 44.95300 -7.29900 1.000 26.44000 110 ALA AA1 N 1
ATOM 840 C CA . ALA A 1 110 ? -47.10200 46.08600 -7.87000 1.000 30.59000 110 ALA AA1 CA 1
ATOM 841 C C . ALA A 1 110 ? -46.05800 45.62200 -8.89100 1.000 31.95000 110 ALA AA1 C 1
ATOM 842 O O . ALA A 1 110 ? -45.89300 46.24700 -9.95800 1.000 30.81000 110 ALA AA1 O 1
ATOM 844 N N . ALA A 1 111 ? -45.33200 44.54800 -8.56000 1.000 29.50000 111 ALA AA1 N 1
ATOM 845 C CA . ALA A 1 111 ? -44.35400 43.97900 -9.48200 1.000 32.13000 111 ALA AA1 CA 1
ATOM 846 C C . ALA A 1 111 ? -45.01500 43.53000 -10.78400 1.000 32.97000 111 ALA AA1 C 1
ATOM 847 O O . ALA A 1 111 ? -44.49600 43.78200 -11.87000 1.000 33.47000 111 ALA AA1 O 1
ATOM 849 N N . TYR A 1 112 ? -46.15900 42.82000 -10.68200 1.000 32.60000 112 TYR AA1 N 1
ATOM 850 C CA . TYR A 1 112 ? -46.77800 42.17000 -11.83900 1.000 30.02000 112 TYR AA1 CA 1
ATOM 851 C C . TYR A 1 112 ? -47.48900 43.15800 -12.77500 1.000 35.40000 112 TYR AA1 C 1
ATOM 852 O O . TYR A 1 112 ? -47.35100 43.07000 -14.00000 1.000 35.10000 112 TYR AA1 O 1
ATOM 861 N N . PHE A 1 113 ? -48.27400 44.04900 -12.18700 1.000 34.58000 113 PHE AA1 N 1
ATOM 862 C CA . PHE A 1 113 ? -49.11200 45.03400 -12.90500 1.000 36.89000 113 PHE AA1 CA 1
ATOM 863 C C . PHE A 1 113 ? -48.28500 46.21300 -13.41700 1.000 39.78000 113 PHE AA1 C 1
ATOM 864 O O . PHE A 1 113 ? -47.12900 46.36100 -13.06900 1.000 39.31000 113 PHE AA1 O 1
ATOM 872 N N . GLU A 1 114 ? -48.93700 47.06100 -14.19800 1.000 36.41000 114 GLU AA1 N 1
ATOM 873 C CA . GLU A 1 114 ? -48.22900 48.15100 -14.89300 1.000 38.23000 114 GLU AA1 CA 1
ATOM 874 C C . GLU A 1 114 ? -48.85500 49.52800 -14.69900 1.000 38.77000 114 GLU AA1 C 1
ATOM 875 O O . GLU A 1 114 ? -49.93300 49.65600 -14.15100 1.000 36.41000 114 GLU AA1 O 1
ATOM 881 N N . GLY A 1 115 ? -48.09900 50.52500 -15.12600 1.000 38.19000 115 GLY AA1 N 1
ATOM 882 C CA . GLY A 1 115 ? -48.62000 51.87600 -15.20100 1.000 36.04000 115 GLY AA1 CA 1
ATOM 883 C C . GLY A 1 115 ? -49.07700 52.34900 -13.84600 1.000 38.99000 115 GLY AA1 C 1
ATOM 884 O O . GLY A 1 115 ? -48.36200 52.23400 -12.84800 1.000 40.17000 115 GLY AA1 O 1
ATOM 885 N N . TRP A 1 116 ? -50.30600 52.86400 -13.78800 1.000 38.99000 116 TRP AA1 N 1
ATOM 886 C CA . TRP A 1 116 ? -50.81000 53.40300 -12.53700 1.000 37.59000 116 TRP AA1 CA 1
ATOM 887 C C . TRP A 1 116 ? -51.11000 52.30900 -11.52200 1.000 36.12000 116 TRP AA1 C 1
ATOM 888 O O . TRP A 1 116 ? -51.26900 52.61500 -10.34300 1.000 35.80000 116 TRP AA1 O 1
ATOM 899 N N . TYR A 1 117 ? -51.31300 51.08100 -11.97100 1.000 34.29000 117 TYR AA1 N 1
ATOM 900 C CA . TYR A 1 117 ? -51.57400 49.99600 -11.04200 1.000 32.54000 117 TYR AA1 CA 1
ATOM 901 C C . TYR A 1 117 ? -50.31300 49.66200 -10.25400 1.000 33.74000 117 TYR AA1 C 1
ATOM 902 O O . TYR A 1 117 ? -50.35000 49.52000 -9.02700 1.000 34.49000 1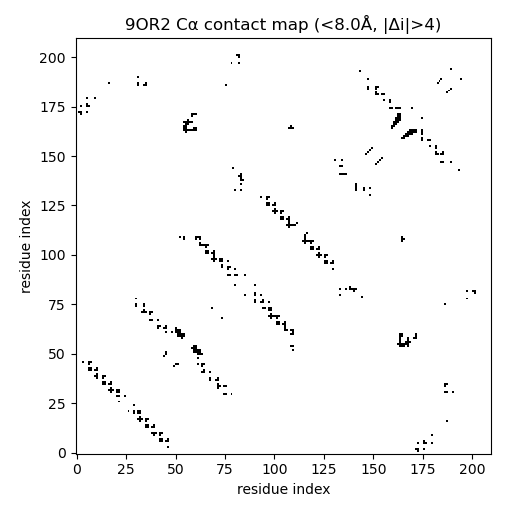17 TYR AA1 O 1
ATOM 911 N N . LYS A 1 118 ? -49.18000 49.56000 -10.95100 1.000 33.30000 118 LYS AA1 N 1
ATOM 912 C CA . LYS A 1 118 ? -47.89400 49.39200 -10.27200 1.000 36.52000 118 LYS AA1 CA 1
ATOM 913 C C . LYS A 1 118 ? -47.68200 50.50300 -9.23900 1.000 35.96000 118 LYS AA1 C 1
ATOM 914 O O . LYS A 1 118 ? -47.42600 50.22900 -8.06200 1.000 33.64000 118 LYS AA1 O 1
ATOM 920 N N . ILE A 1 119 ? -47.87800 51.77000 -9.64500 1.000 35.09000 119 ILE AA1 N 1
ATOM 921 C CA . ILE A 1 119 ? -47.70600 52.88500 -8.72200 1.000 34.97000 119 ILE AA1 CA 1
ATOM 922 C C . ILE A 1 119 ? -48.66500 52.75500 -7.54400 1.000 34.36000 119 ILE AA1 C 1
ATOM 923 O O . ILE A 1 119 ? -48.27400 52.90200 -6.39200 1.000 36.24000 119 ILE AA1 O 1
ATOM 928 N N . GLY A 1 120 ? -49.94300 52.53500 -7.82500 1.000 36.29000 120 GLY AA1 N 1
ATOM 929 C CA . GLY A 1 120 ? -50.92300 52.40600 -6.75300 1.000 33.42000 120 GLY AA1 CA 1
ATOM 930 C C . GLY A 1 120 ? -50.58500 51.27600 -5.79600 1.000 36.88000 120 GLY AA1 C 1
ATOM 931 O O . GLY A 1 120 ? -50.61500 51.44800 -4.58000 1.000 33.28000 120 GLY AA1 O 1
ATOM 932 N N . PHE A 1 121 ? -50.25800 50.10000 -6.32500 1.000 32.68000 121 PHE AA1 N 1
ATOM 933 C CA . PHE A 1 121 ? -49.95400 49.02200 -5.39600 1.000 32.97000 121 PHE AA1 CA 1
ATOM 934 C C . PHE A 1 121 ? -48.63800 49.27700 -4.65000 1.000 31.43000 121 PHE AA1 C 1
ATOM 935 O O . PHE A 1 121 ? -48.51600 48.88300 -3.49000 1.000 32.60000 121 PHE AA1 O 1
ATOM 943 N N . PHE A 1 122 ? -47.64800 49.91900 -5.28000 1.000 30.22000 122 PHE AA1 N 1
ATOM 944 C CA . PHE A 1 122 ? -46.40600 50.20900 -4.55600 1.000 28.16000 122 PHE AA1 CA 1
ATOM 945 C C . PHE A 1 122 ? -46.65700 51.17800 -3.41300 1.000 31.28000 122 PHE AA1 C 1
ATOM 946 O O . PHE A 1 122 ? -46.04100 51.07300 -2.35000 1.000 31.63000 122 PHE AA1 O 1
ATOM 954 N N . VAL A 1 123 ? -47.53500 52.15000 -3.63200 1.000 32.96000 123 VAL AA1 N 1
ATOM 955 C CA . VAL A 1 123 ? -47.88100 53.08800 -2.57700 1.000 32.42000 123 VAL AA1 CA 1
ATOM 956 C C . VAL A 1 123 ? -48.57300 52.35900 -1.42600 1.000 31.32000 123 VAL AA1 C 1
ATOM 957 O O . VAL A 1 123 ? -48.22400 52.54100 -0.25000 1.000 32.21000 123 VAL AA1 O 1
ATOM 961 N N . LEU A 1 124 ? -49.56500 51.50300 -1.73500 1.000 32.15000 124 LEU AA1 N 1
ATOM 962 C CA . LEU A 1 124 ? -50.22200 50.79600 -0.63500 1.000 30.67000 124 LEU AA1 CA 1
ATOM 963 C C . LEU A 1 124 ? -49.23100 49.92000 0.13600 1.000 31.02000 124 LEU AA1 C 1
ATOM 964 O O . LEU A 1 124 ? -49.22300 49.93800 1.36900 1.000 29.81000 124 LEU AA1 O 1
ATOM 969 N N . SER A 1 125 ? -48.35200 49.18600 -0.58300 1.000 31.80000 125 SER AA1 N 1
ATOM 970 C CA . SER A 1 125 ? -47.31200 48.36900 0.06300 1.000 32.77000 125 SER AA1 CA 1
ATOM 971 C C . SER A 1 125 ? -46.40500 49.21300 0.97000 1.000 29.68000 125 SER AA1 C 1
ATOM 972 O O . SER A 1 125 ? -46.11700 48.82600 2.11900 1.000 28.49000 125 SER AA1 O 1
ATOM 975 N N . SER A 1 126 ? -45.96900 50.37500 0.47400 1.000 28.26000 126 SER AA1 N 1
ATOM 976 C CA . SER A 1 126 ? -45.12500 51.27100 1.26100 1.000 29.79000 126 SER AA1 CA 1
ATOM 977 C C . SER A 1 126 ? -45.84600 51.80000 2.49800 1.000 32.89000 126 SER AA1 C 1
ATOM 978 O O . SER A 1 126 ? -45.21800 51.94900 3.57300 1.000 29.61000 126 SER AA1 O 1
ATOM 981 N N . VAL A 1 127 ? -47.15100 52.13600 2.36800 1.000 30.31000 127 VAL AA1 N 1
ATOM 982 C CA . VAL A 1 127 ? -47.88700 52.60700 3.54300 1.000 29.01000 127 VAL AA1 CA 1
ATOM 983 C C . VAL A 1 127 ? -47.93600 51.51800 4.60700 1.000 29.46000 127 VAL AA1 C 1
ATOM 984 O O . VAL A 1 127 ? -47.61400 51.75100 5.78400 1.000 29.96000 127 VAL AA1 O 1
ATOM 988 N N . ALA A 1 128 ? -48.33400 50.30400 4.22000 1.000 30.30000 128 ALA AA1 N 1
ATOM 989 C CA . ALA A 1 128 ? -48.35300 49.22700 5.20300 1.000 30.58000 128 ALA AA1 CA 1
ATOM 990 C C . ALA A 1 128 ? -46.95500 48.98800 5.75300 1.000 29.74000 128 ALA AA1 C 1
ATOM 991 O O . ALA A 1 128 ? -46.80000 48.64400 6.92100 1.000 30.37000 128 ALA AA1 O 1
ATOM 993 N N . TYR A 1 129 ? -45.92000 49.20000 4.93600 1.000 26.28000 129 TYR AA1 N 1
ATOM 994 C CA . TYR A 1 129 ? -44.56300 48.91500 5.40900 1.000 30.61000 129 TYR AA1 CA 1
ATOM 995 C C . TYR A 1 129 ? -44.11300 49.94000 6.45500 1.000 30.83000 129 TYR AA1 C 1
ATOM 996 O O . TYR A 1 129 ? -43.49600 49.57500 7.46900 1.000 30.50000 129 TYR AA1 O 1
ATOM 1005 N N . VAL A 1 130 ? -44.44800 51.22100 6.24800 1.000 29.76000 130 VAL AA1 N 1
ATOM 1006 C CA . VAL A 1 130 ? -44.18100 52.21600 7.27700 1.000 31.51000 130 VAL AA1 CA 1
ATOM 1007 C C . VAL A 1 130 ? -44.91600 51.84600 8.55700 1.000 32.27000 130 VAL AA1 C 1
ATOM 1008 O O . VAL A 1 130 ? -44.35100 51.90900 9.66100 1.000 30.06000 130 VAL AA1 O 1
ATOM 1012 N N . LEU A 1 131 ? -46.18300 51.41200 8.42900 1.000 31.11000 131 LEU AA1 N 1
ATOM 1013 C CA . LEU A 1 131 ? -46.92000 51.03100 9.63400 1.000 30.42000 131 LEU AA1 CA 1
ATOM 1014 C C . LEU A 1 131 ? -46.30900 49.81100 10.30200 1.000 30.54000 131 LEU AA1 C 1
ATOM 1015 O O . LEU A 1 131 ? -46.43100 49.63500 11.51200 1.000 32.16000 131 LEU AA1 O 1
ATOM 1020 N N . LEU A 1 132 ? -45.67200 48.95400 9.52700 1.000 28.31000 132 LEU AA1 N 1
ATOM 1021 C CA . LEU A 1 132 ? -45.06000 47.74900 10.07400 1.000 28.96000 132 LEU AA1 CA 1
ATOM 1022 C C . LEU A 1 132 ? -43.79300 48.06800 10.87200 1.000 32.68000 132 LEU AA1 C 1
ATOM 1023 O O . LEU A 1 132 ? -43.58800 47.53900 11.97100 1.000 30.70000 132 LEU AA1 O 1
ATOM 1028 N N . VAL A 1 133 ? -42.90200 48.90100 10.31800 1.000 30.61000 133 VAL AA1 N 1
ATOM 1029 C CA . VAL A 1 133 ? -41.57100 49.01700 10.90900 1.000 30.45000 133 VAL AA1 CA 1
ATOM 1030 C C . VAL A 1 133 ? -41.52300 50.11700 11.97700 1.000 33.32000 133 VAL AA1 C 1
ATOM 1031 O O . VAL A 1 133 ? -40.69300 50.03600 12.89800 1.000 33.62000 133 VAL AA1 O 1
ATOM 1035 N N . TYR A 1 134 ? -42.40700 51.11100 11.90400 1.000 30.63000 134 TYR AA1 N 1
ATOM 1036 C CA . TYR A 1 134 ? -42.42000 52.17100 12.91600 1.000 34.44000 134 TYR AA1 CA 1
ATOM 1037 C C . TYR A 1 134 ? -42.49000 51.63100 14.33600 1.000 35.30000 134 TYR AA1 C 1
ATOM 1038 O O . TYR A 1 134 ? -41.67300 52.07200 15.17200 1.000 35.39000 134 TYR AA1 O 1
ATOM 1047 N N . PRO A 1 135 ? -43.36600 50.68500 14.69800 1.000 35.75000 135 PRO AA1 N 1
ATOM 1048 C CA . PRO A 1 135 ? -43.33900 50.14100 16.06700 1.000 36.46000 135 PRO AA1 CA 1
ATOM 1049 C C . PRO A 1 135 ? -42.10500 49.28100 16.30900 1.000 34.98000 135 PRO AA1 C 1
ATOM 1050 O O . PRO A 1 135 ? -41.77800 49.00300 17.46500 1.000 32.81000 135 PRO AA1 O 1
ATOM 1054 N N . LEU A 1 136 ? -41.46200 48.78300 15.25900 1.000 33.78000 136 LEU AA1 N 1
ATOM 1055 C CA . LEU A 1 136 ? -40.23500 48.03300 15.51500 1.000 35.12000 136 LEU AA1 CA 1
ATOM 1056 C C . LEU A 1 136 ? -39.06900 48.97600 15.79800 1.000 34.16000 136 LEU AA1 C 1
ATOM 1057 O O . LEU A 1 136 ? -38.34800 48.79200 16.78200 1.000 38.15000 136 LEU AA1 O 1
ATOM 1062 N N . LEU A 1 137 ? -38.90100 50.00800 14.95700 1.000 33.14000 137 LEU AA1 N 1
ATOM 1063 C CA . LEU A 1 137 ? -37.78200 50.93400 15.03100 1.000 35.21000 137 LEU AA1 CA 1
ATOM 1064 C C . LEU A 1 137 ? -37.87100 51.85400 16.25200 1.000 37.72000 137 LEU AA1 C 1
ATOM 1065 O O . LEU A 1 137 ? -36.83700 52.33000 16.72400 1.000 37.94000 137 LEU AA1 O 1
ATOM 1070 N N . THR A 1 138 ? -39.07400 52.09800 16.78200 1.000 35.37000 138 THR AA1 N 1
ATOM 1071 C CA . THR A 1 138 ? -39.24200 52.93800 17.95400 1.000 37.74000 138 THR AA1 CA 1
ATOM 1072 C C . THR A 1 138 ? -39.43800 52.11200 19.22500 1.000 38.49000 138 THR AA1 C 1
ATOM 1073 O O . THR A 1 138 ? -39.74700 52.67300 20.27100 1.000 35.50000 138 THR AA1 O 1
ATOM 1077 N N . SER A 1 139 ? -39.26800 50.79300 19.15700 1.000 34.65000 139 SER AA1 N 1
ATOM 1078 C CA . SER A 1 139 ? -39.45700 49.97100 20.34300 1.000 37.76000 139 SER AA1 CA 1
ATOM 1079 C C . SER A 1 139 ? -38.52400 50.41700 21.47400 1.000 40.70000 139 SER AA1 C 1
ATOM 1080 O O . SER A 1 139 ? -37.36400 50.77400 21.23500 1.000 38.81000 139 SER AA1 O 1
ATOM 1083 N N . VAL A 1 140 ? -39.01900 50.38600 22.71900 1.000 36.08000 140 VAL AA1 N 1
ATOM 1084 C CA . VAL A 1 140 ? -38.13300 50.63300 23.86100 1.000 38.15000 140 VAL AA1 CA 1
ATOM 1085 C C . VAL A 1 140 ? -37.46000 49.35500 24.34200 1.000 42.72000 140 VAL AA1 C 1
ATOM 1086 O O . VAL A 1 140 ? -36.67800 49.39900 25.29800 1.000 41.66000 140 VAL AA1 O 1
ATOM 1090 N N . SER A 1 141 ? -37.72700 48.22300 23.70600 1.000 38.80000 141 SER AA1 N 1
ATOM 1091 C CA . SER A 1 141 ? -37.06500 46.99500 24.10500 1.000 40.21000 141 SER AA1 CA 1
ATOM 1092 C C . SER A 1 141 ? -35.54400 47.15900 24.05300 1.000 40.55000 141 SER AA1 C 1
ATOM 1093 O O . SER A 1 141 ? -35.01000 47.75100 23.09700 1.000 37.13000 141 SER AA1 O 1
ATOM 1096 N N . PRO A 1 142 ? -34.80300 46.64200 25.04800 1.000 41.40000 142 PRO AA1 N 1
ATOM 1097 C CA . PRO A 1 142 ? -33.35200 46.50900 24.90500 1.000 43.30000 142 PRO AA1 CA 1
ATOM 1098 C C . PRO A 1 142 ? -32.95500 45.70800 23.69400 1.000 44.19000 142 PRO AA1 C 1
ATOM 1099 O O . PRO A 1 142 ? -31.78300 45.77100 23.30000 1.000 43.87000 142 PRO AA1 O 1
ATOM 1103 N N . ASN A 1 143 ? -33.87900 44.92800 23.10800 1.000 41.96000 143 ASN AA1 N 1
ATOM 1104 C CA . ASN A 1 143 ? -33.57200 44.10200 21.94800 1.000 37.71000 143 ASN AA1 CA 1
ATOM 1105 C C . ASN A 1 143 ? -33.67200 44.85600 20.62400 1.000 42.28000 143 ASN AA1 C 1
ATOM 1106 O O . ASN A 1 143 ? -33.30000 44.29400 19.58900 1.000 45.50000 143 ASN AA1 O 1
ATOM 1111 N N . ARG A 1 144 ? -34.12600 46.12000 20.64400 1.000 40.81000 144 ARG AA1 N 1
ATOM 1112 C CA . ARG A 1 144 ? -34.36700 46.88400 19.42300 1.000 43.50000 144 ARG AA1 CA 1
ATOM 1113 C C . ARG A 1 144 ? -33.12400 47.00500 18.53200 1.000 49.04000 144 ARG AA1 C 1
ATOM 1114 O O . ARG A 1 144 ? -33.23200 46.92900 17.30100 1.000 44.59000 144 ARG AA1 O 1
ATOM 1122 N N . SER A 1 145 ? -31.93800 47.24000 19.11300 1.000 45.78000 145 SER AA1 N 1
ATOM 1123 C CA . SER A 1 145 ? -30.76900 47.47400 18.25200 1.000 50.63000 145 SER AA1 CA 1
ATOM 1124 C C . SER A 1 145 ? -30.31400 46.19100 17.54900 1.000 46.85000 145 SER AA1 C 1
ATOM 1125 O O . SER A 1 145 ? -29.90500 46.23600 16.38300 1.000 48.86000 145 SER AA1 O 1
ATOM 1128 N N . ALA A 1 146 ? -30.34200 45.04900 18.24300 1.000 41.33000 146 ALA AA1 N 1
ATOM 1129 C CA . ALA A 1 146 ? -29.99400 43.79200 17.57900 1.000 42.29000 146 ALA AA1 CA 1
ATOM 1130 C C . ALA A 1 146 ? -30.83300 43.58000 16.32700 1.000 46.00000 146 ALA AA1 C 1
ATOM 1131 O O . ALA A 1 146 ? -30.33800 43.04800 15.32100 1.000 46.45000 146 ALA AA1 O 1
ATOM 1133 N N . VAL A 1 147 ? -32.06100 44.10100 16.34100 1.000 45.29000 147 VAL AA1 N 1
ATOM 1134 C CA . VAL A 1 147 ? -33.09500 43.86700 15.33500 1.000 41.84000 147 VAL AA1 CA 1
ATOM 1135 C C . VAL A 1 147 ? -33.08000 44.94500 14.27600 1.000 42.40000 147 VAL AA1 C 1
ATOM 1136 O O . VAL A 1 147 ? -33.39200 44.68500 13.10300 1.000 37.45000 147 VAL AA1 O 1
ATOM 1140 N N . ALA A 1 148 ? -32.76500 46.17300 14.68100 1.000 39.85000 148 ALA AA1 N 1
ATOM 1141 C CA . ALA A 1 148 ? -32.81300 47.28500 13.76000 1.000 38.79000 148 ALA AA1 CA 1
ATOM 1142 C C . ALA A 1 148 ? -31.96200 47.03600 12.51000 1.000 34.60000 148 ALA AA1 C 1
ATOM 1143 O O . ALA A 1 148 ? -32.33000 47.50000 11.42400 1.000 35.82000 148 ALA AA1 O 1
ATOM 1145 N N . LYS A 1 149 ? -30.83100 46.30200 12.62400 1.000 34.90000 149 LYS AA1 N 1
ATOM 1146 C CA . LYS A 1 149 ? -29.98400 46.15700 11.44200 1.000 34.04000 149 LYS AA1 CA 1
ATOM 1147 C C . LYS A 1 149 ? -30.65400 45.28700 10.39300 1.000 31.63000 149 LYS AA1 C 1
ATOM 1148 O O . LYS A 1 149 ? -30.46000 45.51800 9.19200 1.000 30.73000 149 LYS AA1 O 1
ATOM 1154 N N . TYR A 1 150 ? -31.45500 44.30000 10.81600 1.000 30.78000 150 TYR AA1 N 1
ATOM 1155 C CA . TYR A 1 150 ? -32.23500 43.53100 9.84800 1.000 29.88000 150 TYR AA1 CA 1
ATOM 1156 C C . TYR A 1 150 ? -33.31300 44.39000 9.19600 1.000 29.92000 150 TYR AA1 C 1
ATOM 1157 O O . TYR A 1 150 ? -33.53800 44.28200 7.99400 1.000 32.01000 150 TYR AA1 O 1
ATOM 1166 N N . ILE A 1 151 ? -34.02100 45.21300 9.96000 1.000 28.98000 151 ILE AA1 N 1
ATOM 1167 C CA . ILE A 1 151 ? -35.05700 46.03800 9.33100 1.000 30.35000 151 ILE AA1 CA 1
ATOM 1168 C C . ILE A 1 151 ? -34.42600 47.08700 8.40800 1.000 32.82000 151 ILE AA1 C 1
ATOM 1169 O O . ILE A 1 151 ? -34.93300 47.37300 7.30900 1.000 31.70000 151 ILE AA1 O 1
ATOM 1174 N N . LEU A 1 152 ? -33.31900 47.71500 8.85000 1.000 32.36000 152 LEU AA1 N 1
ATOM 1175 C CA . LEU A 1 152 ? -32.78100 48.84900 8.08500 1.000 32.23000 152 LEU AA1 CA 1
ATOM 1176 C C . LEU A 1 152 ? -32.01900 48.38200 6.85800 1.000 31.91000 152 LEU AA1 C 1
ATOM 1177 O O . LEU A 1 152 ? -32.20700 48.92900 5.75700 1.000 34.09000 152 LEU AA1 O 1
ATOM 1182 N N . LEU A 1 153 ? -31.14900 47.38000 7.01500 1.000 28.84000 153 LEU AA1 N 1
ATOM 1183 C CA . LEU A 1 153 ? -30.35900 46.93700 5.87000 1.000 33.94000 153 LEU AA1 CA 1
ATOM 1184 C C . LEU A 1 153 ? -31.04700 45.84500 5.06200 1.000 33.33000 153 LEU AA1 C 1
ATOM 1185 O O . LEU A 1 153 ? -30.79300 45.71100 3.85600 1.000 35.52000 153 LEU AA1 O 1
ATOM 1190 N N . GLY A 1 154 ? -31.85600 45.01900 5.70200 1.000 29.66000 154 GLY AA1 N 1
ATOM 1191 C CA . GLY A 1 154 ? -32.38800 43.86100 5.00200 1.000 29.88000 154 GLY AA1 CA 1
ATOM 1192 C C . GLY A 1 154 ? -33.79500 44.13900 4.49200 1.000 29.32000 154 GLY AA1 C 1
ATOM 1193 O O . GLY A 1 154 ? -34.02100 44.21800 3.27700 1.000 29.78000 154 GLY AA1 O 1
ATOM 1194 N N . TRP A 1 155 ? -34.75300 44.26100 5.40800 1.000 27.88000 155 TRP AA1 N 1
ATOM 1195 C CA . TRP A 1 155 ? -36.13900 44.45900 4.99300 1.000 30.28000 155 TRP AA1 CA 1
ATOM 1196 C C . TRP A 1 155 ? -36.26900 45.70400 4.11400 1.000 28.85000 155 TRP AA1 C 1
ATOM 1197 O O . TRP A 1 155 ? -36.95600 45.68200 3.08400 1.000 32.15000 155 TRP AA1 O 1
ATOM 1208 N N . THR A 1 156 ? -35.63800 46.81700 4.51800 1.000 29.99000 156 THR AA1 N 1
ATOM 1209 C CA . THR A 1 156 ? -35.73700 48.04300 3.72000 1.000 28.40000 156 THR AA1 CA 1
ATOM 1210 C C . THR A 1 156 ? -34.89400 47.95800 2.42500 1.000 31.38000 156 THR AA1 C 1
ATOM 1211 O O . THR A 1 156 ? -35.16600 48.69200 1.45600 1.000 29.13000 156 THR AA1 O 1
ATOM 1215 N N . GLY A 1 157 ? -33.89500 47.06200 2.36100 1.000 28.88000 157 GLY AA1 N 1
ATOM 1216 C CA . GLY A 1 157 ? -33.18000 46.90100 1.09500 1.000 29.91000 157 GLY AA1 CA 1
ATOM 1217 C C . GLY A 1 157 ? -34.09300 46.40900 -0.01700 1.000 30.78000 157 GLY AA1 C 1
ATOM 1218 O O . GLY A 1 157 ? -33.85300 46.69000 -1.21300 1.000 29.83000 157 GLY AA1 O 1
ATOM 1219 N N . PHE A 1 158 ? -35.17200 45.66100 0.34000 1.000 29.91000 158 PHE AA1 N 1
ATOM 1220 C CA . PHE A 1 158 ? -36.01900 45.08600 -0.70600 1.000 29.22000 158 PHE AA1 CA 1
ATOM 1221 C C . PHE A 1 158 ? -36.76000 46.14900 -1.52900 1.000 25.22000 158 PHE AA1 C 1
ATOM 1222 O O . PHE A 1 158 ? -36.72100 46.06500 -2.75900 1.000 29.92000 158 PHE AA1 O 1
ATOM 1230 N N . PRO A 1 159 ? -37.48100 47.10400 -0.94300 1.000 30.03000 159 PRO AA1 N 1
ATOM 1231 C CA . PRO A 1 159 ? -38.13300 48.11400 -1.80700 1.000 27.90000 159 PRO AA1 CA 1
ATOM 1232 C C . PRO A 1 159 ? -37.14400 48.95000 -2.58000 1.000 31.72000 159 PRO AA1 C 1
ATOM 1233 O O . PRO A 1 159 ? -37.46000 49.38700 -3.69100 1.000 30.16000 159 PRO AA1 O 1
ATOM 1237 N N . ILE A 1 160 ? -35.92200 49.13500 -2.06000 1.000 28.80000 160 ILE AA1 N 1
ATOM 1238 C CA . ILE A 1 160 ? -34.89900 49.81100 -2.84800 1.000 29.31000 160 ILE AA1 CA 1
ATOM 1239 C C . ILE A 1 160 ? -34.49200 48.97300 -4.05600 1.000 33.60000 160 ILE AA1 C 1
ATOM 1240 O O . ILE A 1 160 ? -34.44500 49.47000 -5.18200 1.000 30.53000 160 ILE AA1 O 1
ATOM 1245 N N . ALA A 1 161 ? -34.12400 47.70300 -3.82500 1.000 29.88000 161 ALA AA1 N 1
ATOM 1246 C CA . ALA A 1 161 ? -33.83200 46.79800 -4.92200 1.000 30.47000 161 ALA AA1 CA 1
ATOM 1247 C C . ALA A 1 161 ? -35.02400 46.71900 -5.88800 1.000 32.16000 161 ALA AA1 C 1
ATOM 1248 O O . ALA A 1 161 ? -34.86500 46.82600 -7.10900 1.000 30.02000 161 ALA AA1 O 1
ATOM 1250 N N . PHE A 1 162 ? -36.23500 46.56700 -5.34800 1.000 27.51000 162 PHE AA1 N 1
ATOM 1251 C CA . PHE A 1 162 ? -37.41400 46.55100 -6.19800 1.000 30.19000 162 PHE AA1 CA 1
ATOM 1252 C C . PHE A 1 162 ? -37.46100 47.75900 -7.15200 1.000 30.76000 162 PHE AA1 C 1
ATOM 1253 O O . PHE A 1 162 ? -37.69400 47.59800 -8.34400 1.000 29.21000 162 PHE AA1 O 1
ATOM 1261 N N . LEU A 1 163 ? -37.27600 48.98100 -6.63200 1.000 29.27000 163 LEU AA1 N 1
ATOM 1262 C CA . LEU A 1 163 ? -37.39300 50.15600 -7.50100 1.000 30.11000 163 LEU AA1 CA 1
ATOM 1263 C C . LEU A 1 163 ? -36.33700 50.15400 -8.60800 1.000 29.90000 163 LEU AA1 C 1
ATOM 1264 O O . LEU A 1 163 ? -36.60400 50.62100 -9.72800 1.000 31.72000 163 LEU AA1 O 1
ATOM 1269 N N . LEU A 1 164 ? -35.13500 49.64600 -8.31800 1.000 29.24000 164 LEU AA1 N 1
ATOM 1270 C CA . LEU A 1 164 ? -34.07700 49.59100 -9.31900 1.000 29.76000 164 LEU AA1 CA 1
ATOM 1271 C C . LEU A 1 164 ? -34.33000 48.49900 -10.34700 1.000 32.51000 164 LEU AA1 C 1
ATOM 1272 O O . LEU A 1 164 ? -34.01100 48.65800 -11.53600 1.000 29.24000 164 LEU AA1 O 1
ATOM 1277 N N . ALA A 1 165 ? -34.87700 47.38100 -9.88500 1.000 30.39000 165 ALA AA1 N 1
ATOM 1278 C CA . ALA A 1 165 ? -35.10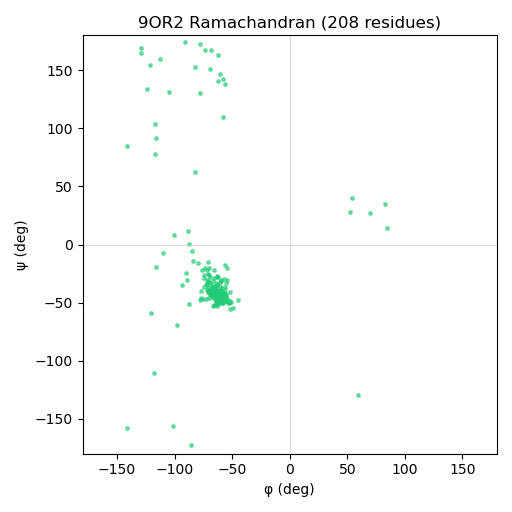100 46.16700 -10.65200 1.000 30.52000 165 ALA AA1 CA 1
ATOM 1279 C C . ALA A 1 165 ? -36.17500 46.33800 -11.73800 1.000 30.17000 165 ALA AA1 C 1
ATOM 1280 O O . ALA A 1 165 ? -36.90800 47.33200 -11.77200 1.000 31.81000 165 ALA AA1 O 1
ATOM 1282 N N . PRO A 1 166 ? -36.26800 45.37200 -12.64800 1.000 30.44000 166 PRO AA1 N 1
ATOM 1283 C CA . PRO A 1 166 ? -37.38900 45.34500 -13.60700 1.000 30.37000 166 PRO AA1 CA 1
ATOM 1284 C C . PRO A 1 166 ? -38.75000 45.37400 -12.96800 1.000 35.02000 166 PRO AA1 C 1
ATOM 1285 O O . PRO A 1 166 ? -39.72300 45.72400 -13.66300 1.000 30.56000 166 PRO AA1 O 1
ATOM 1289 N N . ASP A 1 167 ? -38.85800 45.00200 -11.67900 1.000 28.55000 167 ASP AA1 N 1
ATOM 1290 C CA . ASP A 1 167 ? -40.12500 45.15300 -10.95000 1.000 31.55000 167 ASP AA1 CA 1
ATOM 1291 C C . ASP A 1 167 ? -40.57000 46.61500 -10.90000 1.000 32.99000 167 ASP AA1 C 1
ATOM 1292 O O . ASP A 1 167 ? -41.76200 46.90200 -10.79600 1.000 29.13000 167 ASP AA1 O 1
ATOM 1297 N N . GLY A 1 168 ? -39.61000 47.54000 -10.89800 1.000 32.42000 168 GLY AA1 N 1
ATOM 1298 C CA . GLY A 1 168 ? -39.84100 48.97200 -10.72400 1.000 31.78000 168 GLY AA1 CA 1
ATOM 1299 C C . GLY A 1 168 ? -39.38300 49.70700 -11.96800 1.000 34.20000 168 GLY AA1 C 1
ATOM 1300 O O . GLY A 1 168 ? -39.97800 49.52200 -13.03100 1.000 37.63000 168 GLY AA1 O 1
ATOM 1301 N N . PHE A 1 169 ? -38.29700 50.49300 -11.87900 1.000 35.96000 169 PHE AA1 N 1
ATOM 1302 C CA . PHE A 1 169 ? -37.85100 51.25200 -13.04200 1.000 34.53000 169 PHE AA1 CA 1
ATOM 1303 C C . PHE A 1 169 ? -36.98300 50.46600 -14.00200 1.000 38.72000 169 PHE AA1 C 1
ATOM 1304 O O . PHE A 1 169 ? -36.76900 50.95100 -15.12300 1.000 38.01000 169 PHE AA1 O 1
ATOM 1312 N N . GLY A 1 170 ? -36.46000 49.29500 -13.61800 1.000 34.34000 170 GLY AA1 N 1
ATOM 1313 C CA . GLY A 1 170 ? -35.57200 48.57700 -14.51600 1.000 34.28000 170 GLY AA1 CA 1
ATOM 1314 C C . GLY A 1 170 ? -34.19100 49.20800 -14.76700 1.000 39.87000 170 GLY AA1 C 1
ATOM 1315 O O . GLY A 1 170 ? -33.60000 48.99200 -15.83600 1.000 37.74000 170 GLY AA1 O 1
ATOM 1316 N N . ILE A 1 171 ? -33.66500 49.98800 -13.81700 1.000 37.38000 171 ILE AA1 N 1
ATOM 1317 C CA . ILE A 1 171 ? -32.31300 50.53300 -13.94400 1.000 32.06000 171 ILE AA1 CA 1
ATOM 1318 C C . ILE A 1 171 ? -31.26100 49.44000 -13.89900 1.000 36.94000 171 ILE AA1 C 1
ATOM 1319 O O . ILE A 1 171 ? -30.18800 49.60000 -14.45200 1.000 37.47000 171 ILE AA1 O 1
ATOM 1324 N N . ILE A 1 172 ? -31.48800 48.35500 -13.17300 1.000 30.82000 172 ILE AA1 N 1
ATOM 1325 C CA . ILE A 1 172 ? -30.58000 47.21700 -13.20800 1.000 30.03000 172 ILE AA1 CA 1
ATOM 1326 C C . ILE A 1 172 ? -31.31800 46.04900 -13.85700 1.000 32.63000 172 ILE AA1 C 1
ATOM 1327 O O . ILE A 1 172 ? -32.55600 46.02800 -13.92300 1.000 32.45000 172 ILE AA1 O 1
ATOM 1332 N N . THR A 1 173 ? -30.54600 45.08400 -14.35900 1.000 31.38000 173 THR AA1 N 1
ATOM 1333 C CA . THR A 1 173 ? -31.11100 43.94000 -15.06500 1.000 31.97000 173 THR AA1 CA 1
ATOM 1334 C C . THR A 1 173 ? -31.79500 42.94400 -14.11100 1.000 33.39000 173 THR AA1 C 1
ATOM 1335 O O . THR A 1 173 ? -31.58800 42.92800 -12.89100 1.000 29.55000 173 THR AA1 O 1
ATOM 1339 N N . THR A 1 174 ? -32.54500 42.03100 -14.72400 1.000 30.80000 174 THR AA1 N 1
ATOM 1340 C CA . THR A 1 174 ? -33.16400 40.94100 -13.97700 1.000 31.45000 174 THR AA1 CA 1
ATOM 1341 C C . THR A 1 174 ? -32.14000 40.14000 -13.19000 1.000 31.50000 174 THR AA1 C 1
ATOM 1342 O O . THR A 1 174 ? -32.39200 39.74600 -12.04200 1.000 30.15000 174 THR AA1 O 1
ATOM 1346 N N . THR A 1 175 ? -31.01800 39.81000 -13.83000 1.000 31.77000 175 THR AA1 N 1
ATOM 1347 C CA . THR A 1 175 ? -30.01100 38.97500 -13.19600 1.000 29.63000 175 THR AA1 CA 1
ATOM 1348 C C . THR A 1 175 ? -29.37100 39.69000 -12.03100 1.000 29.07000 175 THR AA1 C 1
ATOM 1349 O O . THR A 1 175 ? -29.19600 39.09400 -10.96600 1.000 31.45000 175 THR AA1 O 1
ATOM 1353 N N . THR A 1 176 ? -29.01600 40.96300 -12.19800 1.000 32.97000 176 THR AA1 N 1
ATOM 1354 C CA . THR A 1 176 ? -28.42300 41.70100 -11.07900 1.000 32.71000 176 THR AA1 CA 1
ATOM 1355 C C . THR A 1 176 ? -29.41700 41.88200 -9.93700 1.000 29.43000 176 THR AA1 C 1
ATOM 1356 O O . THR A 1 176 ? -29.05800 41.77400 -8.76600 1.000 28.02000 176 THR AA1 O 1
ATOM 1360 N N . ALA A 1 177 ? -30.67400 42.16700 -10.26100 1.000 31.18000 177 ALA AA1 N 1
ATOM 1361 C CA . ALA A 1 177 ? -31.71500 42.20000 -9.22700 1.000 29.89000 177 ALA AA1 CA 1
ATOM 1362 C C . ALA A 1 177 ? -31.81400 40.86800 -8.46100 1.000 28.79000 177 ALA AA1 C 1
ATOM 1363 O O . ALA A 1 177 ? -31.91100 40.84300 -7.22200 1.000 28.75000 177 ALA AA1 O 1
ATOM 1365 N N . ALA A 1 178 ? -31.78600 39.75200 -9.17900 1.000 29.06000 178 ALA AA1 N 1
ATOM 1366 C CA . ALA A 1 178 ? -31.91200 38.44900 -8.53200 1.000 27.96000 178 ALA AA1 CA 1
ATOM 1367 C C . ALA A 1 178 ? -30.73000 38.16500 -7.59000 1.000 31.68000 178 ALA AA1 C 1
ATOM 1368 O O . ALA A 1 178 ? -30.88000 37.48900 -6.54600 1.000 26.93000 178 ALA AA1 O 1
ATOM 1370 N N . ILE A 1 179 ? -29.54200 38.66000 -7.93500 1.000 29.14000 179 ILE AA1 N 1
ATOM 1371 C CA . ILE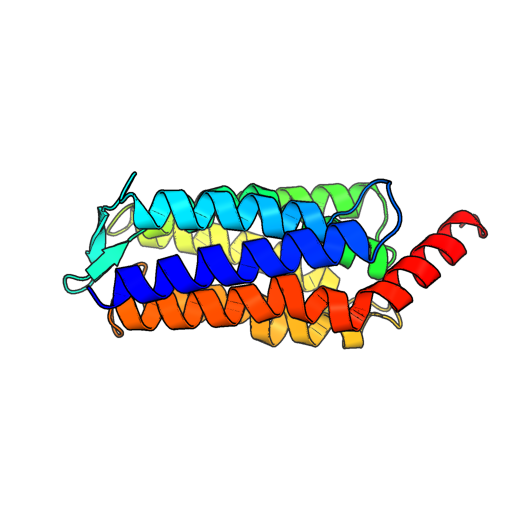 A 1 179 ? -28.40300 38.42300 -7.05900 1.000 29.83000 179 ILE AA1 CA 1
ATOM 1372 C C . ILE A 1 179 ? -28.57000 39.22500 -5.78600 1.000 27.68000 179 ILE AA1 C 1
ATOM 1373 O O . ILE A 1 179 ? -28.25100 38.76700 -4.68800 1.000 28.54000 179 ILE AA1 O 1
ATOM 1378 N N . LEU A 1 180 ? -29.03300 40.46500 -5.94600 1.000 28.24000 180 LEU AA1 N 1
ATOM 1379 C CA . LEU A 1 180 ? -29.34400 41.35000 -4.84800 1.000 29.84000 180 LEU AA1 CA 1
ATOM 1380 C C . LEU A 1 180 ? -30.44000 40.77000 -3.93500 1.000 30.42000 180 LEU AA1 C 1
ATOM 1381 O O . LEU A 1 180 ? -30.27400 40.72100 -2.70600 1.000 28.22000 180 LEU AA1 O 1
ATOM 1386 N N . TYR A 1 181 ? -31.56600 40.30100 -4.51700 1.000 25.83000 181 TYR AA1 N 1
ATOM 1387 C CA . TYR A 1 181 ? -32.58200 39.63900 -3.69600 1.000 28.73000 181 TYR AA1 CA 1
ATOM 1388 C C . TYR A 1 181 ? -32.01800 38.40800 -2.97200 1.000 27.27000 181 TYR AA1 C 1
ATOM 1389 O O . TYR A 1 181 ? -32.38700 38.13800 -1.81900 1.000 28.59000 181 TYR AA1 O 1
ATOM 1398 N N . LEU A 1 182 ? -31.12900 37.64800 -3.61500 1.000 23.88000 182 LEU AA1 N 1
ATOM 1399 C CA . LEU A 1 182 ? -30.58600 36.47500 -2.91700 1.000 25.88000 182 LEU AA1 CA 1
ATOM 1400 C C . LEU A 1 182 ? -29.68100 36.88200 -1.74400 1.000 28.73000 182 LEU AA1 C 1
ATOM 1401 O O . LEU A 1 182 ? -29.71400 36.25800 -0.67100 1.000 27.94000 182 LEU AA1 O 1
ATOM 1406 N N . LEU A 1 183 ? -28.86600 37.92200 -1.93200 1.000 30.11000 183 LEU AA1 N 1
ATOM 1407 C CA . LEU A 1 183 ? -28.06700 38.44100 -0.83100 1.000 28.65000 183 LEU AA1 CA 1
ATOM 1408 C C . LEU A 1 183 ? -28.97200 38.89500 0.31700 1.000 29.79000 183 LEU AA1 C 1
ATOM 1409 O O . LEU A 1 183 ? -28.70700 38.62000 1.50300 1.000 23.79000 183 LEU AA1 O 1
ATOM 1414 N N . LEU A 1 184 ? -30.06800 39.58400 -0.02500 1.000 26.83000 184 LEU AA1 N 1
ATOM 1415 C CA . LEU A 1 184 ? -30.96100 40.07300 1.01700 1.000 26.78000 184 LEU AA1 CA 1
ATOM 1416 C C . LEU A 1 184 ? -31.65000 38.91800 1.71700 1.000 29.75000 184 LEU AA1 C 1
ATOM 1417 O O . LEU A 1 184 ? -31.87300 38.98300 2.93800 1.000 25.23000 184 LEU AA1 O 1
ATOM 1422 N N . ASP A 1 185 ? -32.00400 37.86900 0.95100 1.000 27.04000 185 ASP AA1 N 1
ATOM 1423 C CA . ASP A 1 185 ? -32.62100 36.67300 1.54100 1.000 28.18000 185 ASP AA1 CA 1
ATOM 1424 C C . ASP A 1 185 ? -31.68400 35.99800 2.54200 1.000 27.17000 185 ASP AA1 C 1
ATOM 1425 O O . ASP A 1 185 ? -32.10700 35.59900 3.62100 1.000 26.11000 185 ASP AA1 O 1
ATOM 1430 N N . ILE A 1 186 ? -30.41700 35.77500 2.15500 1.000 27.70000 186 ILE AA1 N 1
ATOM 1431 C CA . ILE A 1 186 ? -29.46100 35.16500 3.08000 1.000 22.70000 186 ILE AA1 CA 1
ATOM 1432 C C . ILE A 1 186 ? -29.33300 36.00200 4.35100 1.000 29.19000 186 ILE AA1 C 1
ATOM 1433 O O . ILE A 1 186 ? -29.29200 35.47500 5.48200 1.000 27.31000 186 ILE AA1 O 1
ATOM 1438 N N . PHE A 1 187 ? -29.28600 37.32200 4.19800 1.000 26.73000 187 PHE AA1 N 1
ATOM 1439 C CA . PHE A 1 187 ? -29.16100 38.17300 5.37300 1.000 26.77000 187 PHE AA1 CA 1
ATOM 1440 C C . PHE A 1 187 ? -30.40600 38.06700 6.26500 1.000 29.17000 187 PHE AA1 C 1
ATOM 1441 O O . PHE A 1 187 ? -30.30400 37.81300 7.47600 1.000 27.19000 187 PHE AA1 O 1
ATOM 1449 N N . THR A 1 188 ? -31.59600 38.25000 5.68800 1.000 26.92000 188 THR AA1 N 1
ATOM 1450 C CA . THR A 1 188 ? -32.79000 38.31500 6.54600 1.000 28.65000 188 THR AA1 CA 1
ATOM 1451 C C . THR A 1 188 ? -33.31400 36.96300 7.01400 1.000 28.00000 188 THR AA1 C 1
ATOM 1452 O O . THR A 1 188 ? -34.09700 36.91900 7.98700 1.000 28.33000 188 THR AA1 O 1
ATOM 1456 N N . LYS A 1 189 ? -32.89400 35.87300 6.37800 1.000 27.00000 189 LYS AA1 N 1
ATOM 1457 C CA . LYS A 1 189 ? -33.46200 34.56400 6.69300 1.000 27.46000 189 LYS AA1 CA 1
ATOM 1458 C C . LYS A 1 189 ? -32.47500 33.58200 7.27700 1.000 30.45000 189 LYS AA1 C 1
ATOM 1459 O O . LYS A 1 189 ? -32.90900 32.58400 7.86000 1.000 26.63000 189 LYS AA1 O 1
ATOM 1465 N N . VAL A 1 190 ? -31.17800 33.80900 7.10500 1.000 27.72000 190 VAL AA1 N 1
ATOM 1466 C CA . VAL A 1 190 ? -30.17100 32.83600 7.55100 1.000 28.07000 190 VAL AA1 CA 1
ATOM 1467 C C . VAL A 1 190 ? -29.25900 33.52600 8.56200 1.000 27.95000 190 VAL AA1 C 1
ATOM 1468 O O . VAL A 1 190 ? -29.16700 33.08400 9.71400 1.000 30.66000 190 VAL AA1 O 1
ATOM 1472 N N . ILE A 1 191 ? -28.59600 34.61800 8.15900 1.000 25.68000 191 ILE AA1 N 1
ATOM 1473 C CA . ILE A 1 191 ? -27.73400 35.32000 9.10500 1.000 28.73000 191 ILE AA1 CA 1
ATOM 1474 C C . ILE A 1 191 ? -28.52900 35.71600 10.35100 1.000 29.86000 191 ILE AA1 C 1
ATOM 1475 O O . ILE A 1 191 ? -28.04700 35.61000 11.48500 1.000 29.86000 191 ILE AA1 O 1
ATOM 1480 N N . PHE A 1 192 ? -29.75500 36.20500 10.14500 1.000 27.92000 192 PHE AA1 N 1
ATOM 1481 C CA . PHE A 1 192 ? -30.66000 36.55700 11.23300 1.000 28.95000 192 PHE AA1 CA 1
ATOM 1482 C C . PHE A 1 192 ? -30.70100 35.49100 12.32800 1.000 27.94000 192 PHE AA1 C 1
ATOM 1483 O O . PHE A 1 192 ? -30.63100 35.80700 13.52200 1.000 29.30000 192 PHE AA1 O 1
ATOM 1491 N N . TYR A 1 193 ? -30.84600 34.22000 11.95000 1.000 26.91000 193 TYR AA1 N 1
ATOM 1492 C CA . TYR A 1 193 ? -30.93400 33.20100 12.97700 1.000 27.45000 193 TYR AA1 CA 1
ATOM 1493 C C . TYR A 1 193 ? -29.55500 32.88000 13.57400 1.000 30.39000 193 TYR AA1 C 1
ATOM 1494 O O . TYR A 1 193 ? -29.42900 32.69500 14.79800 1.000 29.42000 193 TYR AA1 O 1
ATOM 1503 N N . PHE A 1 194 ? -28.50100 32.80800 12.76000 1.000 30.70000 194 PHE AA1 N 1
ATOM 1504 C CA . PHE A 1 194 ? -27.17500 32.59200 13.37000 1.000 31.16000 194 PHE AA1 CA 1
ATOM 1505 C C . PHE A 1 194 ? -26.86200 33.68100 14.37800 1.000 31.61000 194 PHE AA1 C 1
ATOM 1506 O O . PHE A 1 194 ? -26.37200 33.41800 15.48500 1.000 31.83000 194 PHE AA1 O 1
ATOM 1514 N N . ASP A 1 195 ? -27.15100 34.92000 14.01300 1.000 29.07000 195 ASP AA1 N 1
ATOM 1515 C CA . ASP A 1 195 ? -26.96200 36.02600 14.92900 1.000 32.24000 195 ASP AA1 CA 1
ATOM 1516 C C . ASP A 1 195 ? -27.85800 35.91700 16.17100 1.000 32.36000 195 ASP AA1 C 1
ATOM 1517 O O . ASP A 1 195 ? -27.36300 35.98400 17.30200 1.000 28.98000 195 ASP AA1 O 1
ATOM 1522 N N . LEU A 1 196 ? -29.18200 35.75200 15.99300 1.000 30.49000 196 LEU AA1 N 1
ATOM 1523 C CA . LEU A 1 196 ? -30.12900 36.05800 17.07800 1.000 29.59000 196 LEU AA1 CA 1
ATOM 1524 C C . LEU A 1 196 ? -30.80900 34.84700 17.70700 1.000 30.44000 196 LEU AA1 C 1
ATOM 1525 O O . LEU A 1 196 ? -31.55500 35.02700 18.67100 1.000 33.23000 196 LEU AA1 O 1
ATOM 1530 N N . HIS A 1 197 ? -30.63000 33.64300 17.16800 1.000 33.65000 197 HIS AA1 N 1
ATOM 1531 C CA . HIS A 1 197 ? -31.34600 32.43700 17.67700 1.000 34.61000 197 HIS AA1 CA 1
ATOM 1532 C C . HIS A 1 197 ? -31.25400 32.28100 19.19400 1.000 38.66000 197 HIS AA1 C 1
ATOM 1533 O O . HIS A 1 197 ? -32.27800 32.27600 19.82600 1.000 35.39000 197 HIS AA1 O 1
ATOM 1540 N N . ARG A 1 198 ? -30.04900 32.26100 19.73400 1.000 34.96000 198 ARG AA1 N 1
ATOM 1541 C CA . ARG A 1 198 ? -29.91000 32.06000 21.17800 1.000 38.08000 198 ARG AA1 CA 1
ATOM 1542 C C . ARG A 1 198 ? -30.56400 33.18300 21.97400 1.000 36.72000 198 ARG AA1 C 1
ATOM 1543 O O . ARG A 1 198 ? -31.33000 32.91400 22.90600 1.000 38.72000 198 ARG AA1 O 1
ATOM 1551 N N . LYS A 1 199 ? -30.30300 34.45000 21.62400 1.000 31.30000 199 LYS AA1 N 1
ATOM 1552 C CA . LYS A 1 199 ? -30.95700 35.53800 22.36600 1.000 35.95000 199 LYS AA1 CA 1
ATOM 1553 C C . LYS A 1 199 ? -32.48400 35.47600 22.25700 1.000 33.65000 199 LYS AA1 C 1
ATOM 1554 O O . LYS A 1 199 ? -33.18700 35.77100 23.22600 1.000 35.58000 199 LYS AA1 O 1
ATOM 1560 N N . MET A 1 200 ? -33.01900 35.07500 21.10500 1.000 32.16000 200 MET AA1 N 1
ATOM 1561 C CA . MET A 1 200 ? -34.47900 34.95900 21.01300 1.000 36.74000 200 MET AA1 CA 1
ATOM 1562 C C . MET A 1 200 ? -35.02100 33.82000 21.88900 1.000 35.94000 200 MET AA1 C 1
ATOM 1563 O O . MET A 1 200 ? -36.09900 33.95000 22.48200 1.000 35.45000 200 MET AA1 O 1
ATOM 1568 N N . GLU A 1 201 ? -34.30900 32.69300 21.96600 1.000 36.13000 201 GLU AA1 N 1
ATOM 1569 C CA . GLU A 1 201 ? -34.76800 31.58700 22.80500 1.000 39.88000 201 GLU AA1 CA 1
ATOM 1570 C C . GLU A 1 201 ? -34.72000 31.98000 24.27500 1.000 41.59000 201 GLU AA1 C 1
ATOM 1571 O O . GLU A 1 201 ? -35.68000 31.75600 25.01400 1.000 44.46000 201 GLU AA1 O 1
ATOM 1577 N N . VAL A 1 202 ? -33.61200 32.59200 24.70700 1.000 38.49000 202 VAL AA1 N 1
ATOM 1578 C CA . VAL A 1 202 ? -33.51100 33.09100 26.07600 1.000 39.88000 202 VAL AA1 CA 1
ATOM 1579 C C . VAL A 1 202 ? -34.63200 34.08900 26.35900 1.000 42.08000 202 VAL AA1 C 1
ATOM 1580 O O . VAL A 1 202 ? -35.25500 34.07200 27.43100 1.000 41.85000 202 VAL AA1 O 1
ATOM 1584 N N . ASN A 1 203 ? -34.91900 34.97100 25.40200 1.000 37.03000 203 ASN AA1 N 1
ATOM 1585 C CA . ASN A 1 203 ? -36.01600 35.90700 25.61700 1.000 39.58000 203 ASN AA1 CA 1
ATOM 1586 C C . ASN A 1 203 ? -37.33800 35.16400 25.78500 1.000 38.53000 203 ASN AA1 C 1
ATOM 1587 O O . ASN A 1 203 ? -38.17900 35.53800 26.61700 1.000 42.01000 203 ASN AA1 O 1
ATOM 1592 N N . ALA A 1 204 ? -37.53700 34.10900 25.00100 1.000 38.48000 204 ALA AA1 N 1
ATOM 1593 C CA . ALA A 1 204 ? -38.80000 33.38300 25.05100 1.000 42.69000 204 ALA AA1 CA 1
ATOM 1594 C C . ALA A 1 204 ? -38.96600 32.67500 26.39500 1.000 42.59000 204 ALA AA1 C 1
ATOM 1595 O O . ALA A 1 204 ? -40.06700 32.65000 26.95500 1.000 40.98000 204 ALA AA1 O 1
ATOM 1597 N N . GLN A 1 205 ? -37.86200 32.19200 26.94200 1.000 40.45000 205 GLN AA1 N 1
ATOM 1598 C CA . GLN A 1 205 ? -37.86200 31.51500 28.25500 1.000 42.91000 205 GLN AA1 CA 1
ATOM 1599 C C . GLN A 1 205 ? -38.20000 32.51900 29.35400 1.000 46.02000 205 GLN AA1 C 1
ATOM 1600 O O . GLN A 1 205 ? -38.97000 32.17800 30.21400 1.000 45.94000 205 GLN AA1 O 1
ATOM 1606 N N . LYS A 1 206 ? -37.61900 33.71400 29.29900 1.000 45.27000 206 LYS AA1 N 1
ATOM 1607 C CA . LYS A 1 206 ? -37.86600 34.73400 30.33800 1.000 43.97000 206 LYS AA1 CA 1
ATOM 1608 C C . LYS A 1 206 ? -39.33300 35.14300 30.30900 1.000 45.31000 206 LYS AA1 C 1
ATOM 1609 O O . LYS A 1 206 ? -39.90700 35.30000 31.34800 1.000 46.88000 206 LYS AA1 O 1
ATOM 1615 N N . VAL A 1 207 ? -39.90100 35.30400 29.13300 1.000 40.85000 207 VAL AA1 N 1
ATOM 1616 C CA . VAL A 1 207 ? -41.30200 35.69900 29.05900 1.000 40.28000 207 VAL AA1 CA 1
ATOM 1617 C C . VAL A 1 207 ? -42.20200 34.58400 29.60200 1.000 42.89000 207 VAL AA1 C 1
ATOM 1618 O O . VAL A 1 207 ? -43.12700 34.85100 30.37700 1.000 45.60000 207 VAL AA1 O 1
ATOM 1622 N N . LEU A 1 208 ? -41.89700 33.34000 29.26500 1.000 41.52000 208 LEU AA1 N 1
ATOM 1623 C CA . LEU A 1 208 ? -42.68400 32.19300 29.77600 1.000 45.35000 208 LEU AA1 CA 1
ATOM 1624 C C . LEU A 1 208 ? -42.65500 32.17700 31.30800 1.000 46.30000 208 LEU AA1 C 1
ATOM 1625 O O . LEU A 1 208 ? -43.69300 32.00500 31.91400 1.000 46.40000 208 LEU AA1 O 1
ATOM 1630 N N . ALA A 1 209 ? -41.47900 32.35500 31.88600 1.000 41.68000 209 ALA AA1 N 1
ATOM 1631 C CA . ALA A 1 209 ? -41.26500 32.27300 33.34300 1.000 47.92000 209 ALA AA1 CA 1
ATOM 1632 C C . ALA A 1 209 ? -41.87500 33.44900 34.09500 1.000 47.62000 209 ALA AA1 C 1
ATOM 1633 O O . ALA A 1 209 ? -42.32400 33.22400 35.18400 1.000 50.04000 209 ALA AA1 O 1
ATOM 1635 N N . VAL A 1 210 ? -41.93500 34.62400 33.49200 1.000 46.34000 210 VAL AA1 N 1
ATOM 1636 C CA . VAL A 1 210 ? -42.35600 35.84000 34.23700 1.000 45.62000 210 VAL AA1 CA 1
ATOM 1637 C C . VAL A 1 210 ? -43.63700 36.44100 33.69600 1.000 51.00000 210 VAL AA1 C 1
ATOM 1638 O O . VAL A 1 210 ? -43.56100 37.14900 32.73300 1.000 52.34000 210 VAL AA1 O 1
ATOM 1642 N N . SER A 1 211 ? -44.73700 36.24000 34.39000 1.000 50.43000 211 SER AA1 N 1
ATOM 1643 C CA . SER A 1 211 ? -46.02800 36.83700 33.99100 1.000 53.93000 211 SER AA1 CA 1
ATOM 1644 C C . SER A 1 211 ? -45.94800 38.37200 34.02400 1.000 56.98000 211 SER AA1 C 1
ATOM 1645 O O . SER A 1 211 ? -45.38000 38.91300 34.98400 1.000 58.19000 211 SER AA1 O 1
ATOM 1648 N N . GLY A 1 212 ? -46.56600 39.05700 33.06400 1.000 56.45000 212 GLY AA1 N 1
ATOM 1649 C CA . GLY A 1 212 ? -46.58600 40.53100 33.08800 1.000 53.19000 212 GLY AA1 CA 1
ATOM 1650 C C . GLY A 1 212 ? -45.69400 41.16600 32.04200 1.000 55.09000 212 GLY AA1 C 1
ATOM 1651 O O . GLY A 1 212 ? -44.75800 40.50000 31.61700 1.000 58.49000 212 GLY AA1 O 1
#

Solvent-accessible surface area: 10560 Å² total; per-residue (Å²): 134,94,18,99,124,15,2,46,38,0,37,57,83,0,45,105,10,3,65,82,0,100,184,40,26,163,127,94,127,14,5,1,48,60,0,0,99,18,4,20,72,4,2,85,57,3,72,123,33,56,81,60,24,78,15,28,180,69,11,70,0,33,3,17,6,14,97,50,10,10,98,2,8,10,24,2,0,64,13,1,0,64,3,7,140,47,64,152,89,47,19,81,107,0,51,130,12,0,73,77,15,21,31,25,10,2,20,0,0,91,91,95,48,203,156,28,85,33,64,47,79,107,12,41,78,8,28,88,91,0,14,145,29,1,61,72,12,149,16,131,32,96,68,27,1,14,82,0,0,97,122,0,15,42,14,24,42,99,1,10,64,68,0,2,5,11,131,10,95,38,88,15,26,67,2,4,80,64,9,13,104,19,0,43,42,4,2,19,76,2,4,111,54,2,25,145,125,7,57,74,8,23,107,122,71,158,82,91,113,122

Sequence (210 aa):
NQIEIVFAAGIALFSVAAAYFFWAYKKDFNSAFLVSFITIISYILMLEGSLVSAGARGGEVYATRWLFYGLSCSLLMYEIARFLRKSQSEIVFLMFLTVIVMGTGGAAAYFEGWYKIGFFVLSSVAYVLLVYPLLTSVSPNRSAVAKYILLGWTGFPIAFLLAPDGFGIITTTTAAILYLLLDIFTKVIFYFDLHRKMEVNAQKVLAVSG

Nearest PDB structures (foldseek):
  7e4g-assembly1_A  TM=9.294E-01  e=2.831E-11  Promethearchaeati archaeon
  7e4g-assembly1_B  TM=9.048E-01  e=5.698E-11  Promethearchaeati archaeon
  7e4g-assembly1_C  TM=9.155E-01  e=7.899E-11  Promethearchaeati archaeon
  6lm0-assembly1_B  TM=8.861E-01  e=2.819E-08  Calothrix sp. NIES-2098
  2wjk-assembly1_A  TM=8.879E-01  e=5.675E-08  Halobacterium salinarum

B-factor: mean 35.86, std 8.95, range [21.17, 82.68]

Secondary structure (P-SEA, 3-state):
caaaaaaaaaaaaaaaaaaaaaaaccccccaaaaaaaaaaaaaaaaaaccbbbbccccccccaaaaaaaaaaaaaaaaaaaaaacccaaaaaaaaaaaaaaaaaaaaaacccaaaaaaaaaaaaaaaaaaacccccccccccccccccccccaaaaaaaaaacccccccccaaaaaaaaaaaaaaacaaaaaccaaaaaaaaaaaaaccc